Protein AF-A0A8B7DMG9-F1 (afdb_monomer_lite)

pLDDT: mean 78.57, std 18.55, range [24.98, 96.25]

Structure (mmCIF, N/CA/C/O backbone):
data_AF-A0A8B7DMG9-F1
#
_entry.id   AF-A0A8B7DMG9-F1
#
loop_
_atom_site.group_PDB
_atom_site.id
_atom_site.type_symbol
_atom_site.label_atom_id
_atom_site.label_alt_id
_atom_site.label_comp_id
_atom_site.label_asym_id
_atom_site.label_entity_id
_atom_site.label_seq_id
_atom_site.pdbx_PDB_ins_code
_atom_site.Cartn_x
_atom_site.Cartn_y
_atom_site.Cartn_z
_atom_site.occupancy
_atom_site.B_iso_or_equiv
_atom_site.auth_seq_id
_atom_site.auth_comp_id
_atom_site.auth_asym_id
_atom_site.auth_atom_id
_atom_site.pdbx_PDB_model_num
ATOM 1 N N . MET A 1 1 ? -37.631 -28.593 10.632 1.00 26.06 1 MET A N 1
ATOM 2 C CA . MET A 1 1 ? -37.224 -29.329 9.418 1.00 26.06 1 MET A CA 1
ATOM 3 C C . MET A 1 1 ? -36.879 -28.287 8.356 1.00 26.06 1 MET A C 1
ATOM 5 O O . MET A 1 1 ? -37.710 -27.411 8.173 1.00 26.06 1 MET A O 1
ATOM 9 N N . SER A 1 2 ? -35.666 -28.373 7.779 1.00 24.98 2 SER A N 1
ATOM 10 C CA . SER A 1 2 ? -35.135 -27.730 6.539 1.00 24.98 2 SER A CA 1
ATOM 11 C C . SER A 1 2 ? -35.321 -26.209 6.332 1.00 24.98 2 SER A C 1
ATOM 13 O O . SER A 1 2 ? -36.445 -25.746 6.216 1.00 24.98 2 SER A O 1
ATOM 15 N N . LEU A 1 3 ? -34.278 -25.363 6.395 1.00 25.20 3 LEU A N 1
ATOM 16 C CA . LEU A 1 3 ? -33.133 -25.137 5.469 1.00 25.20 3 LEU A CA 1
ATOM 17 C C . LEU A 1 3 ? -33.451 -24.237 4.246 1.00 25.20 3 LEU A C 1
ATOM 19 O O . LEU A 1 3 ? -34.201 -24.639 3.370 1.00 25.20 3 LEU A O 1
ATOM 23 N N . LEU A 1 4 ? -32.782 -23.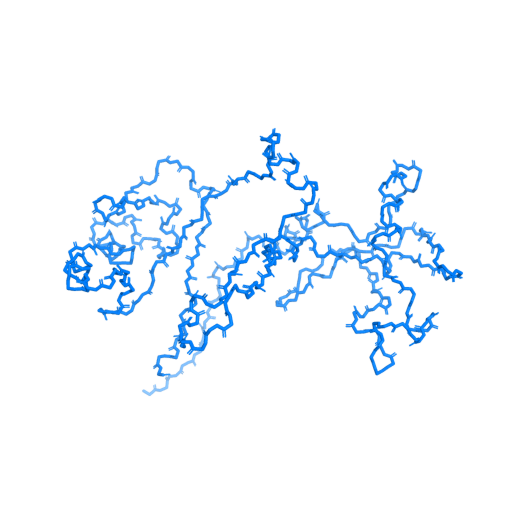067 4.244 1.00 28.67 4 LEU A N 1
ATOM 24 C CA . LEU A 1 4 ? -32.091 -22.325 3.162 1.00 28.67 4 LEU A CA 1
ATOM 25 C C . LEU A 1 4 ? -32.803 -22.041 1.822 1.00 28.67 4 LEU A C 1
ATOM 27 O O . LEU A 1 4 ? -33.105 -22.953 1.071 1.00 28.67 4 LEU A O 1
ATOM 31 N N . GLU A 1 5 ? -32.914 -20.758 1.451 1.00 27.34 5 GLU A N 1
ATOM 32 C CA . GLU A 1 5 ? -32.012 -20.040 0.519 1.00 27.34 5 GLU A CA 1
ATOM 33 C C . GLU A 1 5 ? -32.569 -18.629 0.226 1.00 27.34 5 GLU A C 1
ATOM 35 O O . GLU A 1 5 ? -33.768 -18.458 0.029 1.00 27.34 5 GLU A O 1
ATOM 40 N N . GLY A 1 6 ? -31.703 -17.605 0.201 1.00 25.19 6 GLY A N 1
ATOM 41 C CA . GLY A 1 6 ? -32.085 -16.249 -0.226 1.00 25.19 6 GLY A CA 1
ATOM 42 C C . GLY A 1 6 ? -31.420 -15.098 0.535 1.00 25.19 6 GLY A C 1
ATOM 43 O O . GLY A 1 6 ? -32.107 -14.214 1.034 1.00 25.19 6 GLY A O 1
ATOM 44 N N . GLY A 1 7 ? -30.088 -15.096 0.647 1.00 25.92 7 GLY A N 1
ATOM 45 C CA . GLY A 1 7 ? -29.338 -13.926 1.114 1.00 25.92 7 GLY A CA 1
ATOM 46 C C . GLY A 1 7 ? -29.285 -12.848 0.032 1.00 25.92 7 GLY A C 1
ATOM 47 O O . GLY A 1 7 ? -28.477 -12.940 -0.895 1.00 25.92 7 GLY A O 1
ATOM 48 N N . ASP A 1 8 ? -30.157 -11.844 0.148 1.00 28.66 8 ASP A N 1
ATOM 49 C CA . ASP A 1 8 ? -30.108 -10.625 -0.659 1.00 28.66 8 ASP A CA 1
ATOM 50 C C . ASP A 1 8 ? -28.950 -9.716 -0.221 1.00 28.66 8 ASP A C 1
ATOM 52 O O . ASP A 1 8 ? -28.572 -9.601 0.946 1.00 28.66 8 ASP A O 1
ATOM 56 N N . ARG A 1 9 ? -28.374 -9.104 -1.244 1.00 30.28 9 ARG A N 1
ATOM 57 C CA . ARG A 1 9 ? -27.168 -8.300 -1.294 1.00 30.28 9 ARG A CA 1
ATOM 58 C C . ARG A 1 9 ? -27.442 -6.873 -0.831 1.00 30.28 9 ARG A C 1
ATOM 60 O O . ARG A 1 9 ? -28.516 -6.327 -1.077 1.00 30.28 9 ARG A O 1
ATOM 67 N N . ARG A 1 10 ? -26.336 -6.241 -0.412 1.00 32.06 10 ARG A N 1
ATOM 68 C CA . ARG A 1 10 ? -26.017 -4.799 -0.260 1.00 32.06 10 ARG A CA 1
ATOM 69 C C . ARG A 1 10 ? -25.836 -4.448 1.223 1.00 32.06 10 ARG A C 1
ATOM 71 O O . ARG A 1 10 ? -26.714 -4.692 2.030 1.00 32.06 10 ARG A O 1
ATOM 78 N N . ARG A 1 11 ? -24.714 -3.852 1.650 1.00 29.81 11 ARG A N 1
ATO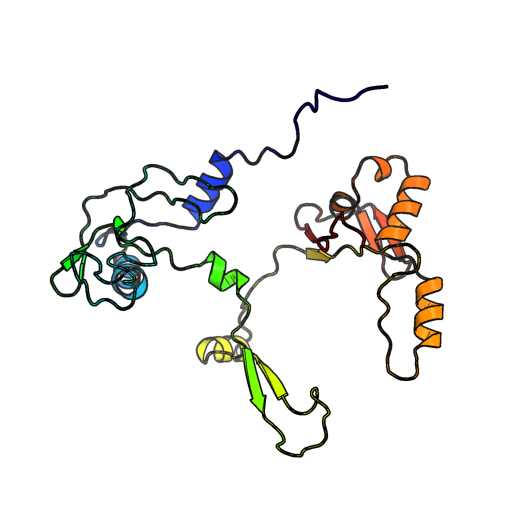M 79 C CA . ARG A 1 11 ? -24.161 -2.611 1.086 1.00 29.81 11 ARG A CA 1
ATOM 80 C C . ARG A 1 11 ? -22.716 -2.355 1.581 1.00 29.81 11 ARG A C 1
ATOM 82 O O . ARG A 1 11 ? -22.504 -1.551 2.476 1.00 29.81 11 ARG A O 1
ATOM 89 N N . TYR A 1 12 ? -21.729 -3.026 0.990 1.00 28.11 12 TYR A N 1
ATOM 90 C CA . TYR A 1 12 ? -20.356 -2.509 0.890 1.00 28.11 12 TYR A CA 1
ATOM 91 C C . TYR A 1 12 ? -20.066 -2.327 -0.596 1.00 28.11 12 TYR A C 1
ATOM 93 O O . TYR A 1 12 ? -19.472 -3.187 -1.226 1.00 28.11 12 TYR A O 1
ATOM 101 N N . ASP A 1 13 ? -20.585 -1.243 -1.153 1.00 35.22 13 ASP A N 1
ATOM 102 C CA . ASP A 1 13 ? -20.194 -0.698 -2.449 1.00 35.22 13 ASP A CA 1
ATOM 103 C C . ASP A 1 13 ? -20.423 0.813 -2.377 1.00 35.22 13 ASP A C 1
ATOM 105 O O . ASP A 1 13 ? -21.280 1.265 -1.610 1.00 35.22 13 ASP A O 1
ATOM 109 N N . LEU A 1 14 ? -19.692 1.545 -3.223 1.00 34.69 14 LEU A N 1
ATOM 110 C CA . LEU A 1 14 ? -19.622 3.006 -3.390 1.00 34.69 14 LEU A CA 1
ATOM 111 C C . LEU A 1 14 ? -18.412 3.686 -2.716 1.00 34.69 14 LEU A C 1
ATOM 113 O O . LEU A 1 14 ? -18.545 4.686 -2.021 1.00 34.69 14 LEU A O 1
ATOM 117 N N . LEU A 1 15 ? -17.206 3.187 -2.998 1.00 37.28 15 LEU A N 1
ATOM 118 C CA . LEU A 1 15 ? -16.477 3.848 -4.085 1.00 37.28 15 LEU A CA 1
ATOM 119 C C . LEU A 1 15 ? -16.678 2.954 -5.305 1.00 37.28 15 LEU A C 1
ATOM 121 O O . LEU A 1 15 ? -16.491 1.739 -5.209 1.00 37.28 15 LEU A O 1
ATOM 125 N N . SER A 1 16 ? -17.169 3.503 -6.407 1.00 46.03 16 SER A N 1
ATOM 126 C CA . SER A 1 16 ? -17.295 2.728 -7.643 1.00 46.03 16 SER A CA 1
ATOM 127 C C . SER A 1 16 ? -15.926 2.134 -8.015 1.00 46.03 16 SER A C 1
ATOM 129 O O . SER A 1 16 ? -14.883 2.715 -7.710 1.00 46.03 16 SER A O 1
ATOM 131 N N . HIS A 1 17 ? -15.897 0.967 -8.668 1.00 55.81 17 HIS A N 1
ATOM 132 C CA . HIS A 1 17 ? -14.633 0.403 -9.173 1.00 55.81 17 HIS A CA 1
ATOM 133 C C . HIS A 1 17 ? -13.880 1.416 -10.060 1.00 55.81 17 HIS A C 1
ATOM 135 O O . HIS A 1 17 ? -12.649 1.398 -10.108 1.00 55.81 17 HIS A O 1
ATOM 141 N N . ASP A 1 18 ? -14.626 2.327 -10.688 1.00 56.66 18 ASP A N 1
ATOM 142 C CA . ASP A 1 18 ? -14.121 3.430 -11.495 1.00 56.66 18 ASP A CA 1
ATOM 143 C C . ASP A 1 18 ? -13.481 4.546 -10.647 1.00 56.66 18 ASP A C 1
ATOM 145 O O . ASP A 1 18 ? -12.407 5.024 -11.001 1.00 56.66 18 ASP A O 1
ATOM 149 N N . GLU A 1 19 ? -14.051 4.916 -9.493 1.00 60.84 19 GLU A N 1
ATOM 150 C CA . GLU A 1 19 ? -13.440 5.885 -8.562 1.00 60.84 19 GLU A CA 1
ATOM 151 C C . GLU A 1 19 ? -12.100 5.377 -8.014 1.00 60.84 19 GLU A C 1
ATOM 153 O O . GLU A 1 19 ? -11.115 6.113 -8.004 1.00 60.84 19 GLU A O 1
ATOM 158 N N . VAL A 1 20 ? -12.015 4.092 -7.651 1.00 69.81 20 VAL A N 1
ATOM 159 C CA . VAL A 1 20 ? -10.754 3.485 -7.186 1.00 69.81 20 VAL A CA 1
ATOM 160 C C . VAL A 1 20 ? -9.700 3.468 -8.298 1.00 69.81 20 VAL A C 1
ATOM 162 O O . VAL A 1 20 ? -8.519 3.695 -8.036 1.00 69.81 20 VAL A O 1
ATOM 165 N N . ALA A 1 21 ? -10.101 3.203 -9.544 1.00 78.56 21 ALA A N 1
ATOM 166 C CA . ALA A 1 21 ? -9.193 3.229 -10.687 1.00 78.56 21 ALA A CA 1
ATOM 167 C C . ALA A 1 21 ? -8.657 4.642 -10.965 1.00 78.56 21 ALA A C 1
ATOM 169 O O . ALA A 1 21 ? -7.460 4.794 -11.208 1.00 78.56 21 ALA A O 1
ATOM 170 N N . VAL A 1 22 ? -9.512 5.664 -10.870 1.00 82.12 22 VAL A N 1
ATOM 171 C CA . VAL A 1 22 ? -9.125 7.074 -11.026 1.00 82.12 22 VAL A CA 1
ATOM 172 C C . VAL A 1 22 ? -8.157 7.508 -9.926 1.00 82.12 22 VAL A C 1
ATOM 174 O O . VAL A 1 22 ? -7.126 8.110 -10.225 1.00 82.12 22 VAL A O 1
ATOM 177 N N . ASP A 1 23 ? -8.426 7.154 -8.669 1.00 80.69 23 ASP A N 1
ATOM 178 C CA . ASP A 1 23 ? -7.525 7.462 -7.554 1.00 80.69 23 ASP A CA 1
ATOM 179 C C . ASP A 1 23 ? -6.152 6.799 -7.722 1.00 80.69 23 ASP A C 1
ATOM 181 O O . ASP A 1 23 ? -5.118 7.409 -7.440 1.00 80.69 23 ASP A O 1
ATOM 185 N N . ILE A 1 24 ? -6.121 5.563 -8.232 1.00 81.62 24 ILE A N 1
ATOM 186 C CA . ILE A 1 24 ? -4.869 4.880 -8.569 1.00 81.62 24 ILE A CA 1
ATOM 187 C C . ILE A 1 24 ? -4.145 5.614 -9.701 1.00 81.62 24 ILE A C 1
ATOM 189 O O . ILE A 1 24 ? -2.945 5.857 -9.577 1.00 81.62 24 ILE A O 1
ATOM 193 N N . ASP A 1 25 ? -4.844 5.984 -10.773 1.00 85.56 25 ASP A N 1
ATOM 194 C CA . ASP A 1 25 ? -4.256 6.662 -11.935 1.00 85.56 25 ASP A CA 1
ATOM 195 C C . ASP A 1 25 ? -3.713 8.062 -11.594 1.00 85.56 25 ASP A C 1
ATOM 197 O O . ASP A 1 25 ? -2.743 8.509 -12.208 1.00 85.56 25 ASP A O 1
ATOM 201 N N . ASN A 1 26 ? -4.282 8.734 -10.587 1.00 83.06 26 ASN A N 1
ATOM 202 C CA . ASN A 1 26 ? -3.786 10.016 -10.074 1.00 83.06 26 ASN A CA 1
ATOM 203 C C . ASN A 1 26 ? -2.453 9.886 -9.319 1.00 83.06 26 ASN A C 1
ATOM 205 O O . ASN A 1 26 ? -1.690 10.846 -9.230 1.00 83.06 26 ASN A O 1
ATOM 209 N N . LEU A 1 27 ? -2.174 8.710 -8.754 1.00 81.38 27 LEU A N 1
ATOM 210 C CA . LEU A 1 27 ? -0.994 8.457 -7.924 1.00 81.38 27 LEU A CA 1
ATOM 211 C C . LEU A 1 27 ? 0.080 7.640 -8.648 1.00 81.38 27 LEU A C 1
ATOM 213 O O . LEU A 1 27 ? 1.256 7.696 -8.284 1.00 81.38 27 LEU A O 1
ATOM 217 N N . ILE A 1 28 ? -0.317 6.830 -9.629 1.00 85.81 28 ILE A N 1
ATOM 218 C CA . ILE A 1 28 ? 0.529 5.829 -10.271 1.00 85.81 28 ILE A CA 1
ATOM 219 C C . ILE A 1 28 ? 0.381 5.922 -11.784 1.00 85.81 28 ILE A C 1
ATOM 221 O O . ILE A 1 28 ? -0.689 5.706 -12.342 1.00 85.81 28 ILE A O 1
ATOM 225 N N . CYS A 1 29 ? 1.514 6.105 -12.458 1.00 89.06 29 CYS A N 1
ATOM 226 C CA . CYS A 1 29 ? 1.619 5.988 -13.903 1.00 89.06 29 CYS A CA 1
ATOM 227 C C . CYS A 1 29 ? 2.531 4.809 -14.271 1.00 89.06 29 CYS A C 1
ATOM 229 O O . CYS A 1 29 ? 3.628 4.668 -13.728 1.00 89.06 29 CYS A O 1
ATOM 231 N N . ALA A 1 30 ? 2.076 3.952 -15.189 1.00 93.19 30 ALA A N 1
ATOM 232 C CA . ALA A 1 30 ? 2.865 2.850 -15.746 1.00 93.19 30 ALA A CA 1
ATOM 233 C C . ALA A 1 30 ? 3.318 3.126 -17.193 1.00 93.19 30 ALA A C 1
ATOM 235 O O . ALA A 1 30 ? 3.579 2.189 -17.949 1.00 93.19 30 ALA A O 1
ATOM 236 N N . GLU A 1 31 ? 3.386 4.400 -17.578 1.00 93.94 31 GLU A N 1
ATOM 237 C CA . GLU A 1 31 ? 3.738 4.872 -18.918 1.00 93.94 31 GLU A CA 1
ATOM 238 C C . GLU A 1 31 ? 5.054 5.661 -18.846 1.00 93.94 31 GLU A C 1
ATOM 240 O O . GLU A 1 31 ? 5.320 6.366 -17.871 1.00 93.94 31 GLU A O 1
ATOM 245 N N . ILE A 1 32 ? 5.902 5.509 -19.863 1.00 94.56 32 ILE A N 1
ATOM 246 C CA . ILE A 1 32 ? 7.132 6.283 -20.026 1.00 94.56 32 ILE A CA 1
ATOM 247 C C . ILE A 1 32 ? 6.715 7.741 -20.272 1.00 94.56 32 ILE A C 1
ATOM 249 O O . ILE A 1 32 ? 5.895 7.980 -21.165 1.00 94.56 32 ILE A O 1
ATOM 253 N N . PRO A 1 33 ? 7.228 8.707 -19.489 1.00 93.38 33 PRO A N 1
ATOM 254 C CA . PRO A 1 33 ? 6.916 10.119 -19.680 1.00 93.38 33 PRO A CA 1
ATOM 255 C C . PRO A 1 33 ? 7.552 10.641 -20.971 1.00 93.38 33 PRO A C 1
ATOM 257 O O . PRO A 1 33 ? 8.563 10.119 -21.439 1.00 93.38 33 PRO A O 1
ATOM 260 N N . ASP A 1 34 ? 6.970 11.695 -21.533 1.00 92.06 34 ASP A N 1
ATOM 261 C CA . ASP A 1 34 ? 7.526 12.351 -22.711 1.00 92.06 34 ASP A CA 1
ATOM 262 C C . ASP A 1 34 ? 8.895 12.987 -22.371 1.00 92.06 34 ASP A C 1
ATOM 264 O O . ASP A 1 34 ? 8.977 13.787 -21.431 1.00 92.06 34 ASP A O 1
ATOM 268 N N . PRO A 1 35 ? 9.974 12.642 -23.100 1.00 92.94 35 PRO A N 1
ATOM 269 C CA . PRO A 1 35 ? 11.325 13.108 -22.793 1.00 92.94 35 PRO A CA 1
ATOM 270 C C . PRO A 1 35 ? 11.545 14.597 -23.092 1.00 92.94 35 PRO A C 1
ATOM 272 O O . PRO A 1 35 ? 12.520 15.164 -22.609 1.00 92.94 35 PRO A O 1
ATOM 275 N N . ILE A 1 36 ? 10.677 15.229 -23.885 1.00 93.31 36 ILE A N 1
ATOM 276 C CA . ILE A 1 36 ? 10.725 16.661 -24.198 1.00 93.31 36 ILE A CA 1
ATOM 277 C C . ILE A 1 36 ? 9.976 17.441 -23.118 1.00 93.31 36 ILE A C 1
ATOM 279 O O . ILE A 1 36 ? 10.472 18.450 -22.626 1.00 93.31 36 ILE A O 1
ATOM 283 N N . VAL A 1 37 ? 8.787 16.968 -22.734 1.00 92.69 37 VAL A N 1
ATOM 284 C CA . VAL A 1 37 ? 7.937 17.659 -21.751 1.00 92.69 37 VAL A CA 1
ATOM 285 C C . VAL A 1 37 ? 8.466 17.488 -20.327 1.00 92.69 37 VAL A C 1
ATOM 287 O O . VAL A 1 37 ? 8.380 18.417 -19.527 1.00 92.69 37 VAL A O 1
ATOM 290 N N . ASN A 1 38 ? 8.983 16.305 -19.985 1.00 89.56 38 ASN A N 1
ATOM 291 C CA . ASN A 1 38 ? 9.401 15.982 -18.623 1.00 89.56 38 ASN A CA 1
ATOM 292 C C . ASN A 1 38 ? 10.686 15.136 -18.616 1.00 89.56 38 ASN A C 1
ATOM 294 O O . ASN A 1 38 ? 10.687 13.962 -18.238 1.00 89.56 38 ASN A O 1
ATOM 298 N N . CYS A 1 39 ? 11.785 15.746 -19.071 1.00 93.19 39 CYS A N 1
ATOM 299 C CA . CYS A 1 39 ? 13.088 15.096 -19.232 1.00 93.19 39 CYS A CA 1
ATOM 300 C C . CYS A 1 39 ? 13.652 14.523 -17.920 1.00 93.19 39 CYS A C 1
ATOM 302 O O . CYS A 1 39 ? 14.131 13.391 -17.905 1.00 93.19 39 CYS A O 1
ATOM 304 N N . GLU A 1 40 ? 13.529 15.246 -16.803 1.00 88.19 40 GLU A N 1
ATOM 305 C CA . GLU A 1 40 ? 14.013 14.779 -15.497 1.00 88.19 40 GLU A CA 1
ATOM 306 C C . GLU A 1 40 ? 13.274 13.515 -15.044 1.00 88.19 40 GLU A C 1
ATOM 308 O O . GLU A 1 40 ? 13.893 12.521 -14.653 1.00 88.19 40 GLU A O 1
ATOM 313 N N . LEU A 1 41 ? 11.938 13.515 -15.146 1.00 86.12 41 LEU A N 1
ATOM 314 C CA . LEU A 1 41 ? 11.142 12.336 -14.826 1.00 86.12 41 LEU A CA 1
ATOM 315 C C . LEU A 1 41 ? 11.466 11.184 -15.780 1.00 86.12 41 LEU A C 1
ATOM 317 O O . LEU A 1 41 ? 11.557 10.041 -15.337 1.00 86.12 41 LEU A O 1
ATOM 321 N N . TYR A 1 42 ? 11.672 11.462 -17.068 1.00 90.94 42 TYR A N 1
ATOM 322 C CA . TYR A 1 42 ? 12.088 10.456 -18.042 1.00 90.94 42 TYR A CA 1
ATOM 323 C C . TYR A 1 42 ? 13.401 9.777 -17.652 1.00 90.94 42 TYR A C 1
ATOM 325 O O . TYR A 1 42 ? 13.456 8.545 -17.625 1.00 90.94 42 TYR A O 1
ATOM 333 N N . ASP A 1 43 ? 14.424 10.539 -17.267 1.00 88.94 43 ASP A N 1
ATOM 334 C CA . ASP A 1 43 ? 15.718 9.987 -16.862 1.00 88.94 43 ASP A CA 1
ATOM 335 C C . ASP A 1 43 ? 15.622 9.157 -15.574 1.00 88.94 43 ASP A C 1
ATOM 337 O O . ASP A 1 43 ? 16.208 8.067 -15.479 1.00 88.94 43 ASP A O 1
ATOM 341 N N . ILE A 1 44 ? 14.814 9.608 -14.608 1.00 86.38 44 ILE A N 1
ATOM 342 C CA . ILE A 1 44 ? 14.511 8.846 -13.390 1.00 86.38 44 ILE A CA 1
ATOM 343 C C . ILE A 1 44 ? 13.807 7.534 -13.743 1.00 86.38 44 ILE A C 1
ATOM 345 O O . ILE A 1 44 ? 14.214 6.466 -13.275 1.00 86.38 44 ILE A O 1
ATOM 349 N N . ILE A 1 45 ? 12.760 7.581 -14.573 1.00 87.31 45 ILE A N 1
ATOM 350 C CA . ILE A 1 45 ? 11.992 6.391 -14.952 1.00 87.31 45 ILE A CA 1
ATOM 351 C C . ILE A 1 45 ? 12.882 5.404 -15.704 1.00 87.31 45 ILE A C 1
ATOM 353 O O . ILE A 1 45 ? 12.940 4.233 -15.324 1.00 87.31 45 ILE A O 1
ATOM 357 N N . LYS A 1 46 ? 13.633 5.877 -16.702 1.00 89.00 46 LYS A N 1
ATOM 358 C CA . LYS A 1 46 ? 14.580 5.089 -17.497 1.00 89.00 46 LYS A CA 1
ATOM 359 C C . LYS A 1 46 ? 15.596 4.347 -16.628 1.00 89.00 46 LYS A C 1
ATOM 361 O O . LYS A 1 46 ? 15.885 3.180 -16.891 1.00 89.00 46 LYS A O 1
ATOM 366 N N . THR A 1 47 ? 16.113 5.001 -15.590 1.00 85.44 47 THR A N 1
ATOM 367 C CA . THR A 1 47 ? 17.171 4.444 -14.734 1.00 85.44 47 THR A CA 1
ATOM 368 C C . THR A 1 47 ? 16.618 3.539 -13.634 1.00 85.44 47 THR A C 1
ATOM 370 O O . THR A 1 47 ? 17.181 2.484 -13.337 1.00 85.44 47 THR A O 1
ATOM 373 N N . CYS A 1 48 ? 15.501 3.929 -13.020 1.00 83.12 48 CYS A N 1
ATOM 374 C CA . CYS A 1 48 ? 15.044 3.339 -11.762 1.00 83.12 48 CYS A CA 1
ATOM 375 C C . CYS A 1 48 ? 13.772 2.500 -11.899 1.00 83.12 48 CYS A C 1
ATOM 377 O O . CYS A 1 48 ? 13.527 1.637 -11.049 1.00 83.12 48 CYS A O 1
ATOM 379 N N . MET A 1 49 ? 12.959 2.741 -12.927 1.00 89.44 49 MET A N 1
ATOM 380 C CA . MET A 1 49 ? 11.584 2.240 -13.030 1.00 89.44 49 MET A CA 1
ATOM 381 C C . MET A 1 49 ? 11.325 1.446 -14.310 1.00 89.44 49 MET A C 1
ATOM 383 O O . MET A 1 49 ? 10.176 1.127 -14.596 1.00 89.44 49 MET A O 1
ATOM 387 N N . ILE A 1 50 ? 12.364 1.046 -15.043 1.00 91.62 50 ILE A N 1
ATOM 388 C CA . ILE A 1 50 ? 12.243 0.051 -16.111 1.00 91.62 50 ILE A CA 1
ATOM 389 C C . ILE A 1 50 ? 12.715 -1.312 -15.607 1.00 91.62 50 ILE A C 1
ATOM 391 O O . ILE A 1 50 ? 13.783 -1.457 -15.009 1.00 91.62 50 ILE A O 1
ATOM 395 N N . HIS A 1 51 ? 11.896 -2.339 -15.823 1.00 92.25 51 HIS A N 1
ATOM 396 C CA . HIS A 1 51 ? 12.317 -3.715 -15.633 1.00 92.25 51 HIS A CA 1
ATOM 397 C C . HIS A 1 51 ? 13.400 -4.048 -16.659 1.00 92.25 51 HIS A C 1
ATOM 399 O O . HIS A 1 51 ? 13.217 -3.823 -17.852 1.00 92.25 51 HIS A O 1
ATOM 405 N N . GLY A 1 52 ? 14.527 -4.593 -16.201 1.00 91.31 52 GLY A N 1
ATOM 406 C CA . GLY A 1 52 ? 15.596 -4.994 -17.110 1.00 91.31 52 GLY A CA 1
ATOM 407 C C . GLY A 1 52 ? 15.107 -6.028 -18.138 1.00 91.31 52 GLY A C 1
ATOM 408 O O . GLY A 1 52 ? 14.241 -6.840 -17.792 1.00 91.31 52 GLY A O 1
ATOM 409 N N . PRO A 1 53 ? 15.666 -6.036 -19.365 1.00 92.25 53 PRO A N 1
ATOM 410 C CA . PRO A 1 53 ? 15.360 -7.041 -20.379 1.00 92.25 53 PRO A CA 1
ATOM 411 C C . PRO A 1 53 ? 15.400 -8.457 -19.793 1.00 92.25 53 PRO A C 1
ATOM 413 O O . PRO A 1 53 ? 16.319 -8.808 -19.051 1.00 92.25 53 PRO A O 1
ATOM 416 N N . CYS A 1 54 ? 14.378 -9.257 -20.078 1.00 94.94 54 CYS A N 1
ATOM 417 C CA . CYS A 1 54 ? 14.229 -10.636 -19.617 1.00 94.94 54 CYS A CA 1
ATOM 418 C C . CYS A 1 54 ? 13.396 -11.439 -20.626 1.00 94.94 54 CYS A C 1
ATOM 420 O O . CYS A 1 54 ? 12.986 -10.910 -21.661 1.00 94.94 54 CYS A O 1
ATOM 422 N N . GLY A 1 55 ? 13.143 -12.717 -20.352 1.00 91.88 55 GLY A N 1
ATOM 423 C CA . GLY A 1 55 ? 12.408 -13.572 -21.281 1.00 91.88 55 GLY A CA 1
ATOM 424 C C . GLY A 1 55 ? 13.213 -13.784 -22.554 1.00 91.88 55 GLY A C 1
ATOM 425 O O . GLY A 1 55 ? 14.411 -14.038 -22.491 1.00 91.88 55 GLY A O 1
ATOM 426 N N . ILE A 1 56 ? 12.566 -13.617 -23.705 1.00 90.25 56 ILE A N 1
ATOM 427 C CA . ILE A 1 56 ? 13.202 -13.785 -25.020 1.00 90.25 56 ILE A CA 1
ATOM 428 C C . ILE A 1 56 ? 14.361 -12.791 -25.215 1.00 90.25 56 ILE A C 1
ATOM 430 O O . ILE A 1 56 ? 15.360 -13.138 -25.833 1.00 90.25 56 ILE A O 1
ATOM 434 N N . LEU A 1 57 ? 14.262 -11.583 -24.642 1.00 90.81 57 LEU A N 1
ATOM 435 C CA . LEU A 1 57 ? 15.311 -10.561 -24.756 1.00 90.81 57 LEU A CA 1
ATOM 436 C C . LEU A 1 57 ? 16.546 -10.876 -23.900 1.00 90.81 57 LEU A C 1
ATOM 438 O O . LEU A 1 57 ? 17.646 -10.432 -24.214 1.00 90.81 57 LEU A O 1
ATOM 442 N N . ASN A 1 58 ? 16.369 -11.606 -22.794 1.00 92.88 58 ASN A N 1
ATOM 443 C CA . ASN A 1 58 ? 17.474 -12.075 -21.959 1.00 92.88 58 ASN A CA 1
ATOM 444 C C . ASN A 1 58 ? 17.033 -13.258 -21.070 1.00 92.88 58 ASN A C 1
ATOM 446 O O . ASN A 1 58 ? 16.534 -13.043 -19.955 1.00 92.88 58 ASN A O 1
ATOM 450 N N . PRO A 1 59 ? 17.241 -14.505 -21.523 1.00 93.44 59 PRO A N 1
ATOM 451 C CA . PRO A 1 59 ? 16.841 -15.698 -20.775 1.00 93.44 59 PRO A CA 1
ATOM 452 C C . PRO A 1 59 ? 17.596 -15.881 -19.451 1.00 93.44 59 PRO A C 1
ATOM 454 O O . PRO A 1 59 ? 17.085 -16.523 -18.539 1.00 93.44 59 PRO A O 1
ATOM 457 N N . ASN A 1 60 ? 18.781 -15.274 -19.320 1.00 93.81 60 ASN A N 1
ATOM 458 C CA . ASN A 1 60 ? 19.667 -15.420 -18.160 1.00 93.81 60 ASN A CA 1
ATOM 459 C C . ASN A 1 60 ? 19.411 -14.375 -17.060 1.00 93.81 60 ASN A C 1
ATOM 461 O O . ASN A 1 60 ? 20.160 -14.294 -16.086 1.00 93.81 60 ASN A O 1
ATOM 465 N N . SER A 1 61 ? 18.386 -13.530 -17.206 1.00 92.75 61 SER A N 1
ATOM 466 C CA . SER A 1 61 ? 18.071 -12.506 -16.208 1.00 92.75 61 SER A CA 1
ATOM 467 C C . SER A 1 61 ? 17.690 -13.122 -14.847 1.00 92.75 61 SER A C 1
ATOM 469 O O . SER A 1 61 ? 16.908 -14.069 -14.817 1.00 92.75 61 SER A O 1
ATOM 471 N N . PRO A 1 62 ? 18.111 -12.545 -13.698 1.00 94.12 62 PRO A N 1
ATOM 472 C CA . PRO A 1 62 ? 17.840 -13.107 -12.361 1.00 94.12 62 PRO A CA 1
ATOM 473 C C . PRO A 1 62 ? 16.356 -13.277 -12.005 1.00 94.12 62 PRO A C 1
ATOM 475 O O . PRO A 1 62 ? 16.002 -13.981 -11.062 1.00 94.12 62 PRO A O 1
ATOM 478 N N . CYS A 1 63 ? 15.467 -12.578 -12.713 1.00 93.62 63 CYS A N 1
ATOM 479 C CA . CYS A 1 63 ? 14.026 -12.687 -12.521 1.00 93.62 63 CYS A CA 1
ATOM 480 C C . CYS A 1 63 ? 13.413 -13.926 -13.191 1.00 93.62 63 CYS A C 1
ATOM 482 O O . CYS A 1 63 ? 12.253 -14.227 -12.894 1.00 93.62 63 CYS A O 1
ATOM 484 N N . MET A 1 64 ? 14.138 -14.610 -14.077 1.00 96.25 64 MET A N 1
ATOM 485 C CA . MET A 1 64 ? 13.664 -15.769 -14.829 1.00 96.25 64 MET A CA 1
ATOM 486 C C . MET A 1 64 ? 13.577 -17.004 -13.928 1.00 96.25 64 MET A C 1
ATOM 488 O O . MET A 1 64 ? 14.505 -17.306 -13.182 1.00 96.25 64 MET A O 1
ATOM 492 N N . LYS A 1 65 ? 12.440 -17.702 -13.978 1.00 93.94 65 LYS A N 1
ATOM 493 C CA . LYS A 1 65 ? 12.182 -18.984 -13.310 1.00 93.94 65 LYS A CA 1
ATOM 494 C C . LYS A 1 65 ? 11.387 -19.869 -14.262 1.00 93.94 65 LYS A C 1
ATOM 496 O O . LYS A 1 65 ? 10.390 -19.407 -14.809 1.00 93.94 65 LYS A O 1
ATOM 501 N N . ASP A 1 66 ? 11.847 -21.096 -14.490 1.00 92.69 66 ASP A N 1
ATOM 502 C CA . ASP A 1 66 ? 11.174 -22.075 -15.359 1.00 92.69 66 ASP A CA 1
ATOM 503 C C . ASP A 1 66 ? 10.842 -21.519 -16.761 1.00 92.69 66 ASP A C 1
ATOM 505 O O . ASP A 1 66 ? 9.753 -21.704 -17.294 1.00 92.69 66 ASP A O 1
ATOM 509 N N . GLY A 1 67 ? 11.773 -20.750 -17.342 1.00 89.75 67 GLY A N 1
ATOM 510 C CA . GLY A 1 67 ? 11.605 -20.125 -18.661 1.00 89.75 67 GLY A CA 1
ATOM 511 C C . GLY A 1 67 ? 10.687 -18.895 -18.697 1.00 89.75 67 GLY A C 1
ATOM 512 O O . GLY A 1 67 ? 10.557 -18.267 -19.745 1.00 89.75 67 GLY A O 1
ATOM 513 N N . VAL A 1 68 ? 10.098 -18.488 -17.568 1.00 93.56 68 VAL A N 1
ATOM 514 C CA . VAL A 1 68 ? 9.173 -17.348 -17.478 1.00 93.56 68 VAL A CA 1
ATOM 515 C C . VAL A 1 68 ? 9.693 -16.304 -16.490 1.00 93.56 68 VAL A C 1
ATOM 517 O O . VAL A 1 68 ? 10.282 -16.611 -15.455 1.00 93.56 68 VAL A O 1
ATOM 520 N N . CYS A 1 69 ? 9.469 -15.019 -16.768 1.00 94.25 69 CYS A N 1
ATOM 521 C CA . CYS A 1 69 ? 9.775 -13.979 -15.791 1.00 94.25 69 CYS A CA 1
ATOM 522 C C . CYS A 1 69 ? 8.875 -14.148 -14.556 1.00 94.25 69 CYS A C 1
ATOM 524 O O . CYS A 1 69 ? 7.654 -14.017 -14.640 1.00 94.25 69 CYS A O 1
ATOM 526 N N . SER A 1 70 ? 9.464 -14.337 -13.373 1.00 92.00 70 SER A N 1
ATOM 527 C CA . SER A 1 70 ? 8.734 -14.453 -12.096 1.00 92.00 70 SER A CA 1
ATOM 528 C C . SER A 1 70 ? 7.876 -13.227 -11.759 1.00 92.00 70 SER A C 1
ATOM 530 O O . SER A 1 70 ? 6.983 -13.288 -10.912 1.00 92.00 70 SER A O 1
ATOM 532 N N . LYS A 1 71 ? 8.146 -12.087 -12.405 1.00 89.00 71 LYS A N 1
ATOM 533 C CA . LYS A 1 71 ? 7.370 -10.847 -12.284 1.00 89.00 71 LYS A CA 1
ATOM 534 C C . LYS A 1 71 ? 6.402 -10.629 -13.446 1.00 89.00 71 LYS A C 1
ATOM 536 O O . LYS A 1 71 ? 5.688 -9.628 -13.425 1.00 89.00 71 LYS A O 1
ATOM 541 N N . LYS A 1 72 ? 6.320 -11.572 -14.390 1.00 91.75 72 LYS A N 1
ATOM 542 C CA . LYS A 1 72 ? 5.453 -11.564 -15.576 1.00 91.75 72 LYS A CA 1
ATOM 543 C C . LYS A 1 72 ? 5.681 -10.317 -16.440 1.00 91.75 72 LYS A C 1
ATOM 545 O O . LYS A 1 72 ? 4.752 -9.528 -16.602 1.00 91.75 72 LYS A O 1
ATOM 550 N N . TYR A 1 73 ? 6.931 -10.091 -16.850 1.00 93.44 73 TYR A N 1
ATOM 551 C CA . TYR A 1 73 ? 7.295 -9.095 -17.864 1.00 93.44 73 TYR A CA 1
ATOM 552 C C . TYR A 1 73 ? 7.578 -9.777 -19.212 1.00 93.44 73 TYR A C 1
ATOM 554 O O . TYR A 1 73 ? 8.080 -10.906 -19.194 1.00 93.44 73 TYR A O 1
ATOM 562 N N . PRO A 1 74 ? 7.313 -9.096 -20.344 1.00 94.94 74 PRO A N 1
ATOM 563 C CA . PRO A 1 74 ? 6.631 -7.795 -20.442 1.00 94.94 74 PRO A CA 1
ATOM 564 C C . PRO A 1 74 ? 5.172 -7.864 -19.957 1.00 94.94 74 PRO A C 1
ATOM 566 O O . PRO A 1 74 ? 4.562 -8.929 -19.956 1.00 94.94 74 PRO A O 1
ATOM 569 N N . LYS A 1 75 ? 4.638 -6.746 -19.458 1.00 93.88 75 LYS A N 1
ATOM 570 C CA . LYS A 1 75 ? 3.225 -6.632 -19.062 1.00 93.88 75 LYS A CA 1
ATOM 571 C C . LYS A 1 75 ? 2.336 -6.441 -20.284 1.00 93.88 75 LYS A C 1
ATOM 573 O O . LYS A 1 75 ? 2.793 -5.925 -21.295 1.00 93.88 75 LYS A O 1
ATOM 578 N N . ASP A 1 76 ? 1.058 -6.767 -20.161 1.00 93.31 76 ASP A N 1
ATOM 579 C CA . ASP A 1 76 ? 0.090 -6.420 -21.199 1.00 93.31 76 ASP A CA 1
ATOM 580 C C . ASP A 1 76 ? -0.204 -4.917 -21.182 1.00 93.31 76 ASP A C 1
ATOM 582 O O . ASP A 1 76 ? -0.179 -4.269 -20.124 1.00 93.31 76 ASP A O 1
ATOM 586 N N . PHE A 1 77 ? -0.493 -4.367 -22.359 1.00 96.12 77 PHE A N 1
ATOM 587 C CA . PHE A 1 77 ? -1.100 -3.048 -22.455 1.00 96.12 77 PHE A CA 1
ATOM 588 C C . PHE A 1 77 ? -2.520 -3.088 -21.892 1.00 96.12 77 PHE A C 1
ATOM 590 O O . PHE A 1 77 ? -3.228 -4.090 -21.995 1.00 96.12 77 PHE A O 1
ATOM 597 N N . ASN A 1 78 ? -2.934 -1.982 -21.288 1.00 93.31 78 ASN A N 1
ATOM 598 C CA . ASN A 1 78 ? -4.257 -1.844 -20.710 1.00 93.31 78 ASN A CA 1
ATOM 599 C C . ASN A 1 78 ? -4.737 -0.397 -20.836 1.00 93.31 78 ASN A C 1
ATOM 601 O O . ASN A 1 78 ? -4.043 0.526 -20.411 1.00 93.31 78 ASN A O 1
ATOM 605 N N . ALA A 1 79 ? -5.923 -0.192 -21.407 1.00 93.56 79 ALA A N 1
ATOM 606 C CA . ALA A 1 79 ? -6.457 1.149 -21.632 1.00 93.56 79 ALA A CA 1
ATOM 607 C C . ALA A 1 79 ? -6.832 1.865 -20.325 1.00 93.56 79 ALA A C 1
ATOM 609 O O . ALA A 1 79 ? -6.712 3.085 -20.261 1.00 93.56 79 ALA A O 1
ATOM 610 N N . ASN A 1 80 ? -7.229 1.111 -19.292 1.00 91.69 80 ASN A N 1
ATOM 611 C CA . ASN A 1 80 ? -7.713 1.636 -18.013 1.00 91.69 80 ASN A CA 1
ATOM 612 C C . ASN A 1 80 ? -7.184 0.807 -16.842 1.00 91.69 80 ASN A C 1
ATOM 614 O O . ASN A 1 80 ? -6.966 -0.397 -16.985 1.00 91.69 80 ASN A O 1
ATOM 618 N N . THR A 1 81 ? -7.019 1.416 -15.667 1.00 89.69 81 THR A N 1
ATOM 619 C CA . THR A 1 81 ? -6.701 0.652 -14.458 1.00 89.69 81 THR A CA 1
ATOM 620 C C . THR A 1 81 ? -7.877 -0.241 -14.075 1.00 89.69 81 THR A C 1
ATOM 622 O O . THR A 1 81 ? 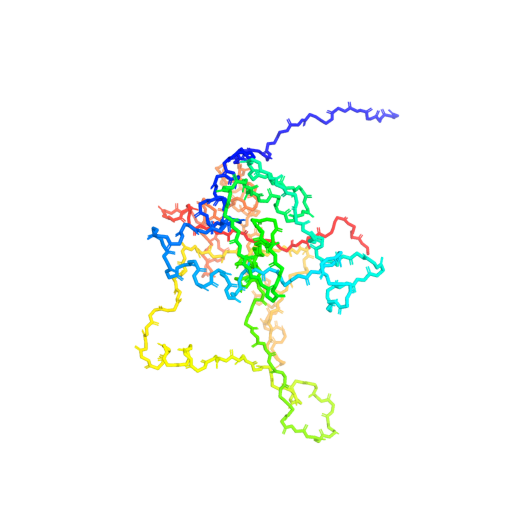-9.012 0.208 -13.984 1.00 89.69 81 THR A O 1
ATOM 625 N N . VAL A 1 82 ? -7.599 -1.523 -13.832 1.00 87.31 82 VAL A N 1
ATOM 626 C CA . VAL A 1 82 ? -8.593 -2.478 -13.333 1.00 87.31 82 VAL A CA 1
ATOM 627 C C . VAL A 1 82 ? -8.182 -2.931 -11.941 1.00 87.31 82 VAL A C 1
ATOM 629 O O . VAL A 1 82 ? -7.174 -3.631 -11.779 1.00 87.31 82 VAL A O 1
ATOM 632 N N . ALA A 1 83 ? -8.965 -2.541 -10.936 1.00 78.94 83 ALA A N 1
ATOM 633 C CA . ALA A 1 83 ? -8.845 -3.086 -9.591 1.00 78.94 83 ALA A CA 1
ATOM 634 C C . ALA A 1 83 ? -9.181 -4.586 -9.621 1.00 78.94 83 ALA A C 1
ATOM 636 O O . ALA A 1 83 ? -10.155 -5.009 -10.241 1.00 78.94 83 ALA A O 1
ATOM 637 N N . VAL A 1 84 ? -8.347 -5.407 -8.983 1.00 70.62 84 VAL A N 1
ATOM 638 C CA . VAL A 1 84 ? -8.537 -6.862 -8.921 1.00 70.62 84 VAL A CA 1
ATOM 639 C C . VAL A 1 84 ? -8.752 -7.255 -7.466 1.00 70.62 84 VAL A C 1
ATOM 641 O O . VAL A 1 84 ? -7.970 -6.864 -6.599 1.00 70.62 84 VAL A O 1
ATOM 644 N N . HIS A 1 85 ? -9.789 -8.047 -7.196 1.00 56.44 85 HIS A N 1
ATOM 645 C CA . HIS A 1 85 ? -10.033 -8.585 -5.861 1.00 56.44 85 HIS A CA 1
ATOM 646 C C . HIS A 1 85 ? -8.855 -9.477 -5.428 1.00 56.44 85 HIS A C 1
ATOM 648 O O . HIS A 1 85 ? -8.462 -10.387 -6.156 1.00 56.44 85 HIS A O 1
ATOM 654 N N . ASN A 1 86 ? -8.275 -9.202 -4.255 1.00 56.28 86 ASN A N 1
ATOM 655 C CA . ASN A 1 86 ? -7.115 -9.914 -3.697 1.00 56.28 86 ASN A CA 1
ATOM 656 C C . ASN A 1 86 ? -5.856 -9.941 -4.592 1.00 56.28 86 ASN A C 1
ATOM 658 O O . ASN A 1 86 ? -5.059 -10.878 -4.526 1.00 56.28 86 ASN A O 1
ATOM 662 N N . GLY A 1 87 ? -5.637 -8.902 -5.404 1.00 66.62 87 GLY A N 1
ATOM 663 C CA . GLY A 1 87 ? -4.458 -8.788 -6.262 1.00 66.62 87 GLY A CA 1
ATOM 664 C C . GLY A 1 87 ? -3.920 -7.364 -6.375 1.00 66.62 87 GLY A C 1
ATOM 665 O O . GLY A 1 87 ? -4.523 -6.403 -5.905 1.00 66.62 87 GLY A O 1
ATOM 666 N N . TYR A 1 88 ? -2.763 -7.222 -7.027 1.00 74.25 88 TYR A N 1
ATOM 667 C CA . TYR A 1 88 ? -2.307 -5.904 -7.468 1.00 74.25 88 TYR A CA 1
ATOM 668 C C . TYR A 1 88 ? -3.205 -5.412 -8.613 1.00 74.25 88 TYR A C 1
ATOM 670 O O . TYR A 1 88 ? -3.520 -6.218 -9.497 1.00 74.25 88 TYR A O 1
ATOM 678 N N . PRO A 1 89 ? -3.576 -4.118 -8.642 1.00 83.31 89 PRO A N 1
ATOM 679 C CA . PRO A 1 89 ? -4.303 -3.550 -9.767 1.00 83.31 89 PRO A CA 1
ATOM 680 C C . PRO A 1 89 ? -3.572 -3.804 -11.086 1.00 83.31 89 PRO A C 1
ATOM 682 O O . PRO A 1 89 ? -2.339 -3.739 -11.167 1.00 83.31 89 PRO A O 1
ATOM 685 N N . ARG A 1 90 ? -4.337 -4.074 -12.143 1.00 87.62 90 ARG A N 1
ATOM 686 C CA . ARG A 1 90 ? -3.810 -4.050 -13.507 1.00 87.62 90 ARG A CA 1
ATOM 687 C C . ARG A 1 90 ? -3.822 -2.606 -13.973 1.00 87.62 90 ARG A C 1
ATOM 689 O O . ARG A 1 90 ? -4.834 -2.139 -14.480 1.00 87.62 90 ARG A O 1
ATOM 696 N N . TYR A 1 91 ? -2.710 -1.917 -13.748 1.00 90.75 91 TYR A N 1
ATOM 697 C CA . TYR A 1 91 ? -2.571 -0.497 -14.060 1.00 90.75 91 TYR A CA 1
ATOM 698 C C . TYR A 1 91 ? -2.832 -0.189 -15.532 1.00 90.75 91 TYR A C 1
ATOM 700 O O . TYR A 1 91 ? -2.493 -0.994 -16.409 1.00 90.75 91 TYR A O 1
ATOM 708 N N . ARG A 1 92 ? -3.365 1.007 -15.781 1.00 92.94 92 ARG A N 1
ATOM 709 C CA . ARG A 1 92 ? -3.386 1.628 -17.097 1.00 92.94 92 ARG A CA 1
ATOM 710 C C . ARG A 1 92 ? -1.969 1.696 -17.652 1.00 92.94 92 ARG A C 1
ATOM 712 O O . ARG A 1 92 ? -1.041 2.165 -16.994 1.00 92.94 92 ARG A O 1
ATOM 719 N N . ARG A 1 93 ? -1.823 1.198 -18.870 1.00 95.31 93 ARG A N 1
ATOM 720 C CA . ARG A 1 93 ? -0.571 1.102 -19.604 1.00 95.31 93 ARG A CA 1
ATOM 721 C C . ARG A 1 93 ? -0.893 1.172 -21.087 1.00 95.31 93 ARG A C 1
ATOM 723 O O . ARG A 1 93 ? -1.094 0.137 -21.718 1.00 95.31 93 ARG A O 1
ATOM 730 N N . ARG A 1 94 ? -1.008 2.378 -21.630 1.00 96.12 94 ARG A N 1
ATOM 731 C CA . ARG A 1 94 ? -1.283 2.583 -23.055 1.00 96.12 94 ARG A CA 1
ATOM 732 C C . ARG A 1 94 ? 0.005 2.498 -23.858 1.00 96.12 94 ARG A C 1
ATOM 734 O O . ARG A 1 94 ? 1.094 2.682 -23.317 1.00 96.12 94 ARG A O 1
ATOM 741 N N . ASP A 1 95 ? -0.127 2.205 -25.140 1.00 95.81 95 ASP A N 1
ATOM 742 C CA . ASP A 1 95 ? 0.974 2.367 -26.077 1.00 95.81 95 ASP A CA 1
ATOM 743 C C . ASP A 1 95 ? 1.014 3.834 -26.523 1.00 95.81 95 ASP A C 1
ATOM 745 O O . ASP A 1 95 ? 0.060 4.329 -27.121 1.00 95.81 95 ASP A O 1
ATOM 749 N N . ASN A 1 96 ? 2.081 4.544 -26.157 1.00 92.75 96 ASN A N 1
ATOM 750 C CA . ASN A 1 96 ? 2.317 5.933 -26.554 1.00 92.75 96 ASN A CA 1
ATOM 751 C C . ASN A 1 96 ? 3.432 6.053 -27.607 1.00 92.75 96 ASN A C 1
ATOM 753 O O . ASN A 1 96 ? 3.882 7.160 -27.887 1.00 92.75 96 ASN A O 1
ATOM 757 N N . GLY A 1 97 ? 3.901 4.930 -28.166 1.00 94.19 97 GLY A N 1
ATOM 758 C CA . GLY A 1 97 ? 4.963 4.893 -29.171 1.00 94.19 97 GLY A CA 1
ATOM 759 C C . GLY A 1 97 ? 6.372 5.178 -28.641 1.00 94.19 97 GLY A C 1
ATOM 760 O O . GLY A 1 97 ? 7.324 5.151 -29.422 1.00 94.19 97 GLY A O 1
ATOM 761 N N . LEU A 1 98 ? 6.543 5.435 -27.339 1.00 94.25 98 LEU A N 1
ATOM 762 C CA . LEU A 1 98 ? 7.858 5.688 -26.754 1.00 94.25 98 LEU A CA 1
ATOM 763 C C . LEU A 1 98 ? 8.617 4.385 -26.505 1.00 94.25 98 LEU A C 1
ATOM 765 O O . LEU A 1 98 ? 8.089 3.411 -25.962 1.00 94.25 98 LEU A O 1
ATOM 769 N N . VAL A 1 99 ? 9.901 4.403 -26.861 1.00 94.50 99 VAL A N 1
ATOM 770 C CA . VAL A 1 99 ? 10.812 3.268 -26.724 1.00 94.50 99 VAL A CA 1
ATOM 771 C C . VAL A 1 99 ? 12.101 3.729 -26.057 1.00 94.50 99 VAL A C 1
ATOM 773 O O . VAL A 1 99 ? 12.719 4.711 -26.464 1.00 94.50 99 VAL A O 1
ATOM 776 N N . ILE A 1 100 ? 12.536 2.979 -25.051 1.00 93.69 100 ILE A N 1
ATOM 777 C CA . ILE A 1 100 ? 13.821 3.149 -24.380 1.00 93.69 100 ILE A CA 1
ATOM 778 C C . ILE A 1 100 ? 14.745 2.023 -24.836 1.00 93.69 100 ILE A C 1
ATOM 780 O O . ILE A 1 100 ? 14.369 0.853 -24.824 1.00 93.69 100 ILE A O 1
ATOM 784 N N . ASN A 1 101 ? 15.985 2.357 -25.191 1.00 93.44 101 ASN A N 1
ATOM 785 C CA . ASN A 1 101 ? 17.015 1.348 -25.409 1.00 93.44 101 ASN A CA 1
ATOM 786 C C . ASN A 1 101 ? 17.732 1.020 -24.089 1.00 93.44 101 ASN A C 1
ATOM 788 O O . ASN A 1 101 ? 18.333 1.897 -23.464 1.00 93.44 101 ASN A O 1
ATOM 792 N N . ILE A 1 102 ? 17.684 -0.246 -23.671 1.00 89.94 102 ILE A N 1
ATOM 793 C CA . ILE A 1 102 ? 18.412 -0.776 -22.516 1.00 89.94 102 ILE A CA 1
ATOM 794 C C . ILE A 1 102 ? 19.325 -1.901 -22.986 1.00 89.94 102 ILE A C 1
ATOM 796 O O . ILE A 1 102 ? 18.863 -2.985 -23.340 1.00 89.94 102 ILE A O 1
ATOM 800 N N . LYS A 1 103 ? 20.642 -1.668 -22.938 1.00 86.88 103 LYS A N 1
ATOM 801 C CA . LYS A 1 103 ? 21.665 -2.662 -23.312 1.00 86.88 103 LYS A CA 1
ATOM 802 C C . LYS A 1 103 ? 21.408 -3.270 -24.704 1.00 86.88 103 LYS A C 1
ATOM 804 O O . LYS A 1 103 ? 21.452 -4.487 -24.858 1.00 86.88 103 LYS A O 1
ATOM 809 N N . GLY A 1 104 ? 21.057 -2.438 -25.686 1.00 89.19 104 GLY A N 1
ATOM 810 C CA . GLY A 1 104 ? 20.752 -2.875 -27.052 1.00 89.19 104 GLY A CA 1
ATOM 811 C C . GLY A 1 104 ? 19.336 -3.422 -27.257 1.00 89.19 104 GLY A C 1
ATOM 812 O O . GLY A 1 104 ? 18.970 -3.717 -28.388 1.00 89.19 104 GLY A O 1
ATOM 813 N N . ASN A 1 105 ? 18.519 -3.516 -26.204 1.00 91.94 105 ASN A N 1
ATOM 814 C CA . ASN A 1 105 ? 17.140 -3.986 -26.287 1.00 91.94 105 ASN A CA 1
ATOM 815 C C . ASN A 1 105 ? 16.163 -2.815 -26.231 1.00 91.94 105 ASN A C 1
ATOM 817 O O . ASN A 1 105 ? 16.237 -1.983 -25.328 1.00 91.94 105 ASN A O 1
ATOM 821 N N . ASN A 1 106 ? 15.217 -2.791 -27.160 1.00 94.00 106 ASN A N 1
ATOM 822 C CA . ASN A 1 106 ? 14.158 -1.794 -27.192 1.00 94.00 106 ASN A CA 1
ATOM 823 C C . ASN A 1 106 ? 13.002 -2.232 -26.291 1.00 94.00 106 ASN A C 1
ATOM 825 O O . ASN A 1 106 ? 12.446 -3.318 -26.462 1.00 94.00 106 ASN A O 1
ATOM 829 N N . VAL A 1 107 ? 12.656 -1.385 -25.326 1.00 94.81 107 VAL A N 1
ATOM 830 C CA . VAL A 1 107 ? 11.586 -1.625 -24.360 1.00 94.81 107 VAL A CA 1
ATOM 831 C C . VAL A 1 107 ? 10.610 -0.455 -24.343 1.00 94.81 107 VAL A C 1
ATOM 833 O O . VAL A 1 107 ? 11.007 0.702 -24.426 1.00 94.81 107 VAL A O 1
ATOM 836 N N . ASP A 1 108 ? 9.326 -0.771 -24.241 1.00 95.81 108 ASP A N 1
ATOM 837 C CA . ASP A 1 108 ? 8.218 0.186 -24.232 1.00 95.81 108 ASP A CA 1
ATOM 838 C C . ASP A 1 108 ? 7.536 0.221 -22.852 1.00 95.81 108 ASP A C 1
ATOM 840 O O . ASP A 1 108 ? 8.039 -0.333 -21.862 1.00 95.81 108 ASP A O 1
ATOM 844 N N . ASN A 1 109 ? 6.348 0.828 -22.781 1.00 96.19 109 ASN A N 1
ATOM 845 C CA . ASN A 1 109 ? 5.584 0.923 -21.543 1.00 96.19 109 ASN A CA 1
ATOM 846 C C . ASN A 1 109 ? 5.359 -0.434 -20.870 1.00 96.19 109 ASN A C 1
ATOM 848 O O . ASN A 1 109 ? 5.268 -0.457 -19.652 1.00 96.19 109 ASN A O 1
ATOM 852 N N . ARG A 1 110 ? 5.350 -1.579 -21.570 1.00 94.94 110 ARG A N 1
ATOM 853 C CA . ARG A 1 110 ? 5.213 -2.938 -20.988 1.00 94.94 110 ARG A CA 1
ATOM 854 C C . ARG A 1 110 ? 6.324 -3.322 -20.024 1.00 94.94 110 ARG A C 1
ATOM 856 O O . ARG A 1 110 ? 6.150 -4.254 -19.235 1.00 94.94 110 ARG A O 1
ATOM 863 N N . TRP A 1 111 ? 7.431 -2.594 -20.052 1.00 94.62 111 TRP A N 1
ATOM 864 C CA . TRP A 1 111 ? 8.587 -2.798 -19.189 1.00 94.62 111 TRP A CA 1
ATOM 865 C C . TRP A 1 111 ? 8.643 -1.817 -18.023 1.00 94.62 111 TRP A C 1
ATOM 867 O O . TRP A 1 111 ? 9.452 -2.014 -17.119 1.00 94.62 111 TRP A O 1
ATOM 877 N N . VAL A 1 112 ? 7.762 -0.813 -17.977 1.00 93.12 112 VAL A N 1
ATOM 878 C CA . VAL A 1 112 ? 7.670 0.101 -16.834 1.00 93.12 112 VAL A CA 1
ATOM 879 C C . VAL A 1 112 ? 7.249 -0.681 -15.597 1.00 93.12 112 VAL A C 1
ATOM 881 O O . VAL A 1 112 ? 6.144 -1.234 -15.499 1.00 93.12 112 VAL A O 1
ATOM 884 N N . ALA A 1 113 ? 8.159 -0.719 -14.637 1.00 89.56 113 ALA A N 1
ATOM 885 C CA . ALA A 1 113 ? 7.960 -1.300 -13.339 1.00 89.56 113 ALA A CA 1
ATOM 886 C C . ALA A 1 113 ? 7.339 -0.271 -12.408 1.00 89.56 113 ALA A C 1
ATOM 888 O O . ALA A 1 113 ? 8.007 0.630 -11.912 1.00 89.56 113 ALA A O 1
ATOM 889 N N . VAL A 1 114 ? 6.067 -0.482 -12.079 1.00 82.81 114 VAL A N 1
ATOM 890 C CA . VAL A 1 114 ? 5.438 0.188 -10.943 1.00 82.81 114 VAL A CA 1
ATOM 891 C C . VAL A 1 114 ? 6.046 -0.407 -9.673 1.00 82.81 114 VAL A C 1
ATOM 893 O O . VAL A 1 114 ? 5.533 -1.367 -9.088 1.00 82.81 114 VAL A O 1
ATOM 896 N N . LYS A 1 115 ? 7.213 0.110 -9.274 1.00 63.72 115 LYS A N 1
ATOM 897 C CA . LYS A 1 115 ? 7.801 -0.194 -7.974 1.00 63.72 115 LYS A CA 1
ATOM 898 C C . LYS A 1 115 ? 6.904 0.442 -6.924 1.00 63.72 115 LYS A C 1
ATOM 900 O O . LYS A 1 115 ? 7.020 1.617 -6.633 1.00 63.72 115 LYS A O 1
ATOM 905 N N . TYR A 1 116 ? 6.015 -0.371 -6.366 1.00 55.81 116 TYR A N 1
ATOM 906 C CA . TYR A 1 116 ? 5.808 -0.470 -4.928 1.00 55.81 116 TYR A CA 1
ATOM 907 C C . TYR A 1 116 ? 5.717 0.836 -4.125 1.00 55.81 116 TYR A C 1
ATOM 909 O O . TYR A 1 116 ? 6.071 0.797 -2.956 1.00 55.81 116 TYR A O 1
ATOM 917 N N . LEU A 1 117 ? 5.185 1.945 -4.648 1.00 49.09 117 LEU A N 1
ATOM 918 C CA . LEU A 1 117 ? 4.916 3.113 -3.800 1.00 49.09 117 LEU A CA 1
ATOM 919 C C . LEU A 1 117 ? 4.054 2.678 -2.602 1.00 49.09 117 LEU A C 1
ATOM 921 O O . LEU A 1 117 ? 4.421 2.889 -1.451 1.00 49.09 117 LEU A O 1
ATOM 925 N N . TYR A 1 118 ? 3.024 1.868 -2.878 1.00 43.56 118 TYR A N 1
ATOM 926 C CA . TYR A 1 118 ? 2.239 1.166 -1.863 1.00 43.56 118 TYR A CA 1
ATOM 927 C C . TYR A 1 118 ? 3.102 0.318 -0.919 1.00 43.56 118 TYR A C 1
ATOM 929 O O . TYR A 1 118 ? 3.058 0.479 0.294 1.00 43.56 118 TYR A O 1
ATOM 937 N N . LYS A 1 119 ? 3.930 -0.592 -1.434 1.00 41.94 119 LYS A N 1
ATOM 938 C CA . LYS A 1 119 ? 4.688 -1.507 -0.568 1.00 41.94 119 LYS A CA 1
ATOM 939 C C . LYS A 1 119 ? 5.793 -0.793 0.226 1.00 41.94 119 LYS A C 1
ATOM 941 O O . LYS A 1 119 ? 6.059 -1.251 1.322 1.00 41.94 119 LYS A O 1
ATOM 946 N N . CYS A 1 120 ? 6.388 0.300 -0.253 1.00 40.56 120 CYS A N 1
ATOM 947 C CA . CYS A 1 120 ? 7.358 1.108 0.500 1.00 40.56 120 CYS A CA 1
ATOM 948 C C . CYS A 1 120 ? 6.690 1.912 1.625 1.00 40.56 120 CYS A C 1
ATOM 950 O O . CYS A 1 120 ? 7.269 2.035 2.696 1.00 40.56 120 CYS A O 1
ATOM 952 N N . ILE A 1 121 ? 5.453 2.381 1.426 1.00 44.06 121 ILE A N 1
ATOM 953 C CA . ILE A 1 121 ? 4.665 3.031 2.486 1.00 44.06 121 ILE A CA 1
ATOM 954 C C . ILE A 1 121 ? 4.238 2.010 3.560 1.00 44.06 121 ILE A C 1
ATOM 956 O O . ILE A 1 121 ? 4.250 2.319 4.749 1.00 44.06 121 ILE A O 1
ATOM 960 N N . TYR A 1 122 ? 3.885 0.778 3.165 1.00 39.16 122 TYR A N 1
ATOM 961 C CA . TYR A 1 122 ? 3.348 -0.236 4.087 1.00 39.16 122 TYR A CA 1
ATOM 962 C C . TYR A 1 122 ? 4.369 -1.229 4.657 1.00 39.16 122 TYR A C 1
ATOM 964 O O . TYR A 1 122 ? 4.038 -1.926 5.615 1.00 39.16 122 TYR A O 1
ATOM 972 N N . LYS A 1 123 ? 5.586 -1.337 4.106 1.00 44.62 123 LYS A N 1
ATOM 973 C CA . LYS A 1 123 ? 6.587 -2.314 4.576 1.00 44.62 123 LYS A CA 1
ATOM 974 C C . LYS A 1 123 ? 7.204 -1.994 5.936 1.00 44.62 123 LYS A C 1
ATOM 976 O O . LYS A 1 123 ? 7.894 -2.852 6.474 1.00 44.62 123 LYS A O 1
ATOM 981 N N . GLY A 1 124 ? 6.923 -0.821 6.499 1.00 46.91 124 GLY A N 1
ATOM 982 C CA . GLY A 1 124 ? 7.629 -0.350 7.683 1.00 46.91 124 GLY A CA 1
ATOM 983 C C . GLY A 1 124 ? 9.075 0.011 7.353 1.00 46.91 124 GLY A C 1
ATOM 984 O O . GLY A 1 124 ? 9.528 -0.126 6.217 1.00 46.91 124 GLY A O 1
ATOM 985 N N . HIS A 1 125 ? 9.779 0.534 8.347 1.00 53.44 125 HIS A N 1
ATOM 986 C CA . HIS A 1 125 ? 11.184 0.888 8.194 1.00 53.44 125 HIS A CA 1
ATOM 987 C C . HIS A 1 125 ? 12.048 -0.368 8.171 1.00 53.44 125 HIS A C 1
ATOM 989 O O . HIS A 1 125 ? 11.695 -1.364 8.799 1.00 53.44 125 HIS A O 1
ATOM 995 N N . ASP A 1 126 ? 13.172 -0.311 7.460 1.00 60.25 126 ASP A N 1
ATOM 996 C CA . ASP A 1 126 ? 14.160 -1.381 7.518 1.00 60.25 126 ASP A CA 1
ATOM 997 C C . ASP A 1 126 ? 14.666 -1.500 8.966 1.00 60.25 126 ASP A C 1
ATOM 999 O O . ASP A 1 126 ? 15.165 -0.529 9.545 1.00 60.25 126 ASP A O 1
ATOM 1003 N N . CYS A 1 127 ? 14.486 -2.677 9.564 1.00 60.03 127 CYS A N 1
ATOM 1004 C CA . CYS A 1 127 ? 14.970 -3.003 10.902 1.00 60.03 127 CYS A CA 1
ATOM 1005 C C . CYS A 1 127 ? 16.198 -3.914 10.806 1.00 60.03 127 CYS A C 1
ATOM 1007 O O . CYS A 1 127 ? 16.253 -4.813 9.963 1.00 60.03 127 CYS A O 1
ATOM 1009 N N . ALA A 1 128 ? 17.171 -3.691 11.681 1.00 61.56 128 ALA A N 1
ATOM 1010 C CA . ALA A 1 128 ? 18.353 -4.516 11.853 1.00 61.56 128 ALA A CA 1
ATOM 1011 C C . ALA A 1 128 ? 18.388 -5.042 13.291 1.00 61.56 128 ALA A C 1
ATOM 1013 O O . ALA A 1 128 ? 18.279 -4.266 14.235 1.00 61.56 128 ALA A O 1
ATOM 1014 N N . ASN A 1 129 ? 18.587 -6.350 13.451 1.00 56.50 129 ASN A N 1
ATOM 1015 C CA . ASN A 1 129 ? 18.848 -6.949 14.756 1.00 56.50 129 ASN A CA 1
ATOM 1016 C C . ASN A 1 129 ? 20.351 -6.898 15.029 1.00 56.50 129 ASN A C 1
ATOM 1018 O O . ASN A 1 129 ? 21.129 -7.494 14.282 1.00 56.50 129 ASN A O 1
ATOM 1022 N N . VAL A 1 130 ? 20.757 -6.198 16.086 1.00 68.62 130 VAL A N 1
ATOM 1023 C CA . VAL A 1 130 ? 22.160 -6.112 16.512 1.00 68.62 130 VAL A CA 1
ATOM 1024 C C . VAL A 1 130 ? 22.354 -6.969 17.760 1.00 68.62 130 VAL A C 1
ATOM 1026 O O . VAL A 1 130 ? 21.651 -6.782 18.751 1.00 68.62 130 VAL A O 1
ATOM 1029 N N . LEU A 1 131 ? 23.295 -7.914 17.711 1.00 68.88 131 LEU A N 1
ATOM 1030 C CA . LEU A 1 131 ? 23.708 -8.702 18.873 1.00 68.88 131 LEU A CA 1
ATOM 1031 C C . LEU A 1 131 ? 24.621 -7.840 19.754 1.00 68.88 131 LEU A C 1
ATOM 1033 O O . LEU A 1 131 ? 25.648 -7.367 19.271 1.00 68.88 131 LEU A O 1
ATOM 1037 N N . ILE A 1 132 ? 24.248 -7.624 21.017 1.00 67.31 132 ILE A N 1
ATOM 1038 C CA . ILE A 1 132 ? 25.023 -6.772 21.941 1.00 67.31 132 ILE A CA 1
ATOM 1039 C C . ILE A 1 132 ? 25.843 -7.603 22.936 1.00 67.31 132 ILE A C 1
ATOM 1041 O O . ILE A 1 132 ? 26.938 -7.188 23.297 1.00 67.31 132 ILE A O 1
ATOM 1045 N N . ASN A 1 133 ? 25.363 -8.787 23.336 1.00 62.09 133 ASN A N 1
ATOM 1046 C CA . ASN A 1 133 ? 26.036 -9.644 24.315 1.00 62.09 133 ASN A CA 1
ATOM 1047 C C . ASN A 1 133 ? 26.031 -11.118 23.881 1.00 62.09 133 ASN A C 1
ATOM 1049 O O . ASN A 1 133 ? 24.981 -11.676 23.574 1.00 62.09 133 ASN A O 1
ATOM 1053 N N . GLU A 1 134 ? 27.202 -11.762 23.925 1.00 58.16 134 GLU A N 1
ATOM 1054 C CA . GLU A 1 134 ? 27.383 -13.205 23.668 1.00 58.16 134 GLU A CA 1
ATOM 1055 C C . GLU A 1 134 ? 27.198 -14.076 24.925 1.00 58.16 134 GLU A C 1
ATOM 1057 O O . GLU A 1 134 ? 27.305 -15.301 24.859 1.00 58.16 134 GLU A O 1
ATOM 1062 N N . GLN A 1 135 ? 26.942 -13.477 26.094 1.00 56.75 135 GLN A N 1
ATOM 1063 C CA . GLN A 1 135 ? 26.825 -14.251 27.327 1.00 56.75 135 GLN A CA 1
ATOM 1064 C C . GLN A 1 135 ? 25.547 -15.097 27.344 1.00 56.75 135 GLN A C 1
ATOM 1066 O O . GLN A 1 135 ? 24.430 -14.592 27.245 1.00 56.75 135 GLN A O 1
ATOM 1071 N N . VAL A 1 136 ? 25.761 -16.407 27.505 1.00 51.66 136 VAL A N 1
ATOM 1072 C CA . VAL A 1 136 ? 24.775 -17.493 27.569 1.00 51.66 136 VAL A CA 1
ATOM 1073 C C . VAL A 1 136 ? 23.996 -17.421 28.884 1.00 51.66 136 VAL A C 1
ATOM 1075 O O . VAL A 1 136 ? 24.118 -18.275 29.755 1.00 51.66 136 VAL A O 1
ATOM 1078 N N . ASN A 1 137 ? 23.195 -16.377 29.054 1.00 53.16 137 ASN A N 1
ATOM 1079 C CA . ASN A 1 137 ? 22.075 -16.426 29.976 1.00 53.16 137 ASN A CA 1
ATOM 1080 C C . ASN A 1 137 ? 20.827 -16.141 29.146 1.00 53.16 137 ASN A C 1
ATOM 1082 O O . ASN A 1 137 ? 20.750 -15.119 28.472 1.00 53.16 137 ASN A O 1
ATOM 1086 N N . HIS A 1 138 ? 19.927 -17.120 29.095 1.00 53.66 138 HIS A N 1
ATOM 1087 C CA . HIS A 1 138 ? 18.853 -17.297 28.111 1.00 53.66 138 HIS A CA 1
ATOM 1088 C C . HIS A 1 138 ? 17.720 -16.250 28.189 1.00 53.66 138 HIS A C 1
ATOM 1090 O O . HIS A 1 138 ? 16.546 -16.591 28.072 1.00 53.66 138 HIS A O 1
ATOM 1096 N N . ASP A 1 139 ? 18.036 -14.970 28.340 1.00 55.56 139 ASP A N 1
ATOM 1097 C CA . ASP A 1 139 ? 17.061 -13.894 28.257 1.00 55.56 139 ASP A CA 1
ATOM 1098 C C . ASP A 1 139 ? 17.093 -13.257 26.861 1.00 55.56 139 ASP A C 1
ATOM 1100 O O . ASP A 1 139 ? 17.879 -12.353 26.571 1.00 55.56 139 ASP A O 1
ATOM 1104 N N . LYS A 1 140 ? 16.226 -13.765 25.971 1.00 49.22 140 LYS A N 1
ATOM 1105 C CA . LYS A 1 140 ? 16.126 -13.358 24.555 1.00 49.22 140 LYS A CA 1
ATOM 1106 C C . LYS A 1 140 ? 15.907 -11.851 24.364 1.00 49.22 140 LYS A C 1
ATOM 1108 O O . LYS A 1 140 ? 16.164 -11.356 23.268 1.00 49.22 140 LYS A O 1
ATOM 1113 N N . ILE A 1 141 ? 15.424 -11.142 25.389 1.00 56.19 141 ILE A N 1
ATOM 1114 C CA . ILE A 1 141 ? 15.140 -9.701 25.350 1.00 56.19 141 ILE A CA 1
ATOM 1115 C C . ILE A 1 141 ? 16.435 -8.879 25.451 1.00 56.19 141 ILE A C 1
ATOM 1117 O O . ILE A 1 141 ? 16.549 -7.839 24.811 1.00 56.19 141 ILE A O 1
ATOM 1121 N N . ASN A 1 142 ? 17.436 -9.365 26.188 1.00 51.44 142 ASN A N 1
ATOM 1122 C CA . ASN A 1 142 ? 18.711 -8.669 26.395 1.00 51.44 142 ASN A CA 1
ATOM 1123 C C . ASN A 1 142 ? 19.785 -9.021 25.351 1.00 51.44 142 ASN A C 1
ATOM 1125 O O . ASN A 1 142 ? 20.856 -8.415 25.324 1.00 51.44 142 ASN A O 1
ATOM 1129 N N . THR A 1 143 ? 19.522 -10.010 24.495 1.00 53.25 143 THR A N 1
ATOM 1130 C CA . THR A 1 143 ? 20.496 -10.508 23.513 1.00 53.25 143 THR A CA 1
ATOM 1131 C C . THR A 1 143 ? 20.513 -9.681 22.222 1.00 53.25 143 THR A C 1
ATOM 1133 O O . THR A 1 143 ? 21.576 -9.484 21.633 1.00 53.25 143 THR A O 1
ATOM 1136 N N . PHE A 1 144 ? 19.358 -9.166 21.789 1.00 55.56 144 PHE A N 1
ATOM 1137 C CA . PHE A 1 144 ? 19.201 -8.490 20.499 1.00 55.56 144 PHE A CA 1
ATOM 1138 C C . PHE A 1 144 ? 18.560 -7.114 20.661 1.00 55.56 144 PHE A C 1
ATOM 1140 O O . PHE A 1 144 ? 17.514 -6.982 21.292 1.00 55.56 144 PHE A O 1
ATOM 1147 N N . LEU A 1 145 ? 19.155 -6.101 20.035 1.00 58.09 145 LEU A N 1
ATOM 1148 C CA . LEU A 1 145 ? 18.549 -4.783 19.889 1.00 58.09 145 LEU A CA 1
ATOM 1149 C C . LEU A 1 145 ? 17.884 -4.686 18.514 1.00 58.09 145 LEU A C 1
ATOM 1151 O O . LEU A 1 145 ? 18.561 -4.805 17.490 1.00 58.09 145 LEU A O 1
ATOM 1155 N N . ASP A 1 146 ? 16.567 -4.474 18.501 1.00 58.38 146 ASP A N 1
ATOM 1156 C CA . ASP A 1 146 ? 15.818 -4.145 17.286 1.00 58.38 146 ASP A CA 1
ATOM 1157 C C . ASP A 1 146 ? 16.054 -2.665 16.952 1.00 58.38 146 ASP A C 1
ATOM 1159 O O . ASP A 1 146 ? 15.529 -1.756 17.602 1.00 58.38 146 ASP A O 1
ATOM 1163 N N . CYS A 1 147 ? 16.918 -2.416 15.972 1.00 62.16 147 CYS A N 1
ATOM 1164 C CA . CYS A 1 147 ? 17.310 -1.082 15.544 1.00 62.16 147 CYS A CA 1
ATOM 1165 C C . CYS A 1 147 ? 16.616 -0.714 14.239 1.00 62.16 147 CYS A C 1
ATOM 1167 O O . CYS A 1 147 ? 16.656 -1.457 13.262 1.00 62.16 147 CYS A O 1
ATOM 1169 N N . ARG A 1 148 ? 16.081 0.505 14.157 1.00 68.75 148 ARG A N 1
ATOM 1170 C CA . ARG A 1 148 ? 15.621 1.073 12.888 1.00 68.75 148 ARG A CA 1
ATOM 1171 C C . ARG A 1 148 ? 16.800 1.658 12.111 1.00 68.75 148 ARG A C 1
ATOM 1173 O O . ARG A 1 148 ? 17.482 2.551 12.611 1.00 68.75 148 ARG A O 1
ATOM 1180 N N . TYR A 1 149 ? 16.983 1.229 10.865 1.00 75.00 149 TYR A N 1
ATOM 1181 C CA . TYR A 1 149 ? 17.895 1.894 9.940 1.00 75.00 149 TYR A CA 1
ATOM 1182 C C . TYR A 1 149 ? 17.333 3.265 9.537 1.00 75.00 149 TYR A C 1
ATOM 1184 O O . TYR A 1 149 ? 16.167 3.399 9.158 1.00 75.00 149 TYR A O 1
ATOM 1192 N N . VAL A 1 150 ? 18.180 4.290 9.625 1.00 73.31 150 VAL A N 1
ATOM 1193 C CA . VAL A 1 150 ? 17.900 5.654 9.166 1.00 73.31 150 VAL A CA 1
ATOM 1194 C C . VAL A 1 150 ? 18.971 5.998 8.139 1.00 73.31 150 VAL A C 1
ATOM 1196 O O . VAL A 1 150 ? 20.159 6.010 8.456 1.00 73.31 150 VAL A O 1
ATOM 1199 N N . SER A 1 151 ? 18.562 6.241 6.894 1.00 77.06 151 SER A N 1
ATOM 1200 C CA . SER A 1 151 ? 19.503 6.603 5.827 1.00 77.06 151 SER A CA 1
ATOM 1201 C C . SER A 1 151 ? 20.167 7.960 6.103 1.00 77.06 151 SER A C 1
ATOM 1203 O O . SER A 1 151 ? 19.571 8.819 6.752 1.00 77.06 151 SER A O 1
ATOM 1205 N N . ALA A 1 152 ? 21.376 8.190 5.579 1.00 78.00 152 ALA A N 1
ATOM 1206 C CA . ALA A 1 152 ? 22.079 9.473 5.710 1.00 78.00 152 ALA A CA 1
ATOM 1207 C C . ALA A 1 152 ? 21.222 10.711 5.337 1.00 78.00 152 ALA A C 1
ATOM 1209 O O . ALA A 1 152 ? 21.205 11.663 6.121 1.00 78.00 152 ALA A O 1
ATOM 1210 N N . PRO A 1 153 ? 20.460 10.724 4.219 1.00 74.81 153 PRO A N 1
ATOM 1211 C CA . PRO A 1 153 ? 19.574 11.850 3.918 1.00 74.81 153 PRO A CA 1
ATOM 1212 C C . PRO A 1 153 ? 18.402 11.985 4.905 1.00 74.81 153 PRO A C 1
ATOM 1214 O O . PRO A 1 153 ? 18.081 13.108 5.284 1.00 74.81 153 PRO A O 1
ATOM 1217 N N . GLU A 1 154 ? 17.795 10.886 5.381 1.00 74.44 154 GLU A N 1
ATOM 1218 C CA . GLU A 1 154 ? 16.749 10.952 6.422 1.00 74.44 154 GLU A CA 1
ATOM 1219 C C . GLU A 1 154 ? 17.312 11.498 7.745 1.00 74.44 154 GLU A C 1
ATOM 1221 O O . GLU A 1 154 ? 16.653 12.293 8.415 1.00 74.44 154 GLU A O 1
ATOM 1226 N N . ALA A 1 155 ? 18.536 11.109 8.116 1.00 78.00 155 ALA A N 1
ATOM 1227 C CA . ALA A 1 155 ? 19.208 11.582 9.323 1.00 78.00 155 ALA A CA 1
ATOM 1228 C C . ALA A 1 155 ? 19.455 13.096 9.278 1.00 78.00 155 ALA A C 1
ATOM 1230 O O . ALA A 1 155 ? 19.122 13.788 10.236 1.00 78.00 155 ALA A O 1
ATOM 1231 N N . LEU A 1 156 ? 19.962 13.622 8.158 1.00 81.69 156 LEU A N 1
ATOM 1232 C CA . LEU A 1 156 ? 20.131 15.067 7.971 1.00 81.69 156 LEU A CA 1
ATOM 1233 C C . LEU A 1 156 ? 18.791 15.804 8.055 1.00 81.69 156 LEU A C 1
ATOM 1235 O O . LEU A 1 156 ? 18.695 16.814 8.743 1.00 81.69 156 LEU A O 1
ATOM 1239 N N . TRP A 1 157 ? 17.739 15.264 7.435 1.00 82.44 157 TRP A N 1
ATOM 1240 C CA . TRP A 1 157 ? 16.389 15.835 7.500 1.00 82.44 157 TRP A CA 1
ATOM 1241 C C . TRP A 1 157 ? 15.880 15.969 8.941 1.00 82.44 157 TRP A C 1
ATOM 1243 O O . TRP A 1 157 ? 15.267 16.972 9.294 1.00 82.44 157 TRP A O 1
ATOM 1253 N N . ARG A 1 158 ? 16.168 14.965 9.781 1.00 82.06 158 ARG A N 1
ATOM 1254 C CA . ARG A 1 158 ? 15.844 14.977 11.215 1.00 82.06 158 ARG A CA 1
ATOM 1255 C C . ARG A 1 158 ? 16.696 15.972 11.995 1.00 82.06 158 ARG A C 1
ATOM 1257 O O . ARG A 1 158 ? 16.147 16.675 12.831 1.00 82.06 158 ARG A O 1
ATOM 1264 N N . ILE A 1 159 ? 18.004 16.028 11.730 1.00 88.50 159 ILE A N 1
ATOM 1265 C CA . ILE A 1 159 ? 18.934 16.970 12.379 1.00 88.50 159 ILE A CA 1
ATOM 1266 C C . ILE A 1 159 ? 18.516 18.418 12.105 1.00 88.50 159 ILE A C 1
ATOM 1268 O O . ILE A 1 159 ? 18.606 19.257 12.993 1.00 88.50 159 ILE A O 1
ATOM 1272 N N . PHE A 1 160 ? 18.024 18.699 10.899 1.00 89.69 160 PHE A N 1
ATOM 127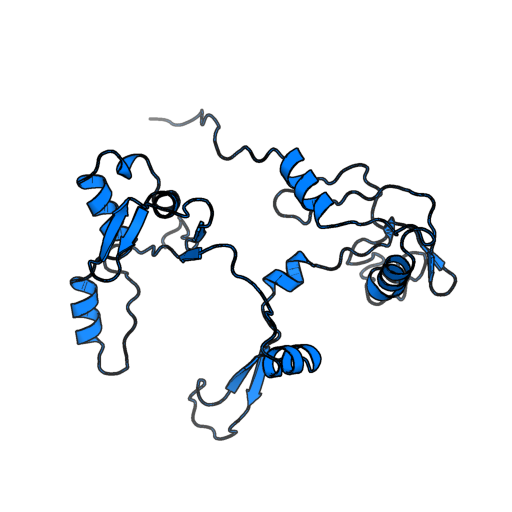3 C CA . PHE A 1 160 ? 17.518 20.017 10.514 1.00 89.69 160 PHE A CA 1
ATOM 1274 C C . PHE A 1 160 ? 16.034 20.245 10.848 1.00 89.69 160 PHE A C 1
ATOM 1276 O O . PHE A 1 160 ? 15.473 21.253 10.429 1.00 89.69 160 PHE A O 1
ATOM 1283 N N . GLU A 1 161 ? 15.393 19.327 11.582 1.00 85.69 161 GLU A N 1
ATOM 1284 C CA . GLU A 1 161 ? 13.985 19.406 12.005 1.00 85.69 161 GLU A CA 1
ATOM 1285 C C . GLU A 1 161 ? 12.976 19.627 10.864 1.00 85.69 161 GLU A C 1
ATOM 1287 O O . GLU A 1 161 ? 11.878 20.156 11.056 1.00 85.69 161 GLU A O 1
ATOM 1292 N N . TYR A 1 162 ? 13.306 19.187 9.651 1.00 82.25 162 TYR A N 1
ATOM 1293 C CA . TYR A 1 162 ? 12.387 19.314 8.534 1.00 82.25 162 TYR A CA 1
ATOM 1294 C C . TYR A 1 162 ? 11.206 18.338 8.678 1.00 82.25 162 TYR A C 1
ATOM 1296 O O . TYR A 1 162 ? 11.389 17.174 9.058 1.00 82.25 162 TYR A O 1
ATOM 1304 N N . PRO A 1 163 ? 9.977 18.762 8.330 1.00 79.94 163 PRO A N 1
ATOM 1305 C CA . PRO A 1 163 ? 8.808 17.898 8.405 1.00 79.94 163 PRO A CA 1
ATOM 1306 C C . PRO A 1 163 ? 8.955 16.707 7.446 1.00 79.94 163 PRO A C 1
ATOM 1308 O O . PRO A 1 163 ? 9.024 16.865 6.229 1.00 79.94 163 PRO A O 1
ATOM 1311 N N . LEU A 1 164 ? 9.012 15.499 8.013 1.00 70.81 164 LEU A N 1
ATOM 1312 C CA . LEU A 1 164 ? 9.168 14.237 7.274 1.00 70.81 164 LEU A CA 1
ATOM 1313 C C . LEU A 1 164 ? 7.837 13.658 6.794 1.00 70.81 164 LEU A C 1
ATOM 1315 O O . LEU A 1 164 ? 7.752 13.031 5.743 1.00 70.81 164 LEU A O 1
ATOM 1319 N N . SER A 1 165 ? 6.796 13.806 7.606 1.00 71.25 165 SER A N 1
ATOM 1320 C CA . SER A 1 165 ? 5.461 13.312 7.295 1.00 71.25 165 SER A CA 1
ATOM 1321 C C . SER A 1 165 ? 4.436 14.042 8.145 1.00 71.25 165 SER A C 1
ATOM 1323 O O . SER A 1 165 ? 4.710 14.395 9.293 1.00 71.25 165 SER A O 1
ATOM 1325 N N . HIS A 1 166 ? 3.241 14.224 7.595 1.00 64.44 166 HIS A N 1
ATOM 1326 C CA . HIS A 1 166 ? 2.090 14.691 8.349 1.00 64.44 166 HIS A CA 1
ATOM 1327 C C . HIS A 1 166 ? 1.083 13.556 8.496 1.00 64.44 166 HIS A C 1
ATOM 1329 O O . HIS A 1 166 ? 0.705 12.902 7.523 1.00 64.44 166 HIS A O 1
ATOM 1335 N N . MET A 1 167 ? 0.619 13.333 9.725 1.00 66.50 167 MET A N 1
ATOM 1336 C CA . MET A 1 167 ? -0.499 12.433 9.976 1.00 66.50 167 MET A CA 1
ATOM 1337 C C . MET A 1 167 ? -1.791 13.126 9.552 1.00 66.50 167 MET A C 1
ATOM 1339 O O . MET A 1 167 ? -2.261 14.049 10.211 1.00 66.50 167 MET A O 1
ATOM 1343 N N . SER A 1 168 ? -2.368 12.686 8.438 1.00 77.06 168 SER A N 1
ATOM 1344 C CA . SER A 1 168 ? -3.629 13.236 7.933 1.00 77.06 168 SER A CA 1
ATOM 1345 C C . SER A 1 168 ? -4.857 12.724 8.696 1.00 77.06 168 SER A C 1
ATOM 1347 O O . SER A 1 168 ? -5.876 13.413 8.727 1.00 77.06 168 SER A O 1
ATOM 1349 N N . HIS A 1 169 ? -4.756 11.545 9.323 1.00 83.12 169 HIS A N 1
ATOM 1350 C CA . HIS A 1 169 ? -5.861 10.855 9.993 1.00 83.12 169 HIS A CA 1
ATOM 1351 C C . HIS A 1 169 ? -5.458 10.331 11.376 1.00 83.12 169 HIS A C 1
ATOM 1353 O O . HIS A 1 169 ? -4.335 9.865 11.580 1.00 83.12 169 HIS A O 1
ATOM 1359 N N . SER A 1 170 ? -6.407 10.331 12.311 1.00 82.94 170 SER A N 1
ATOM 1360 C CA . SER A 1 170 ? -6.273 9.645 13.596 1.00 82.94 170 SER A CA 1
ATOM 1361 C C . SER A 1 170 ? -6.603 8.163 13.432 1.00 82.94 170 SER A C 1
ATOM 1363 O O . SER A 1 170 ? -7.694 7.809 12.982 1.00 82.94 170 SER A O 1
ATOM 1365 N N . ILE A 1 171 ? -5.671 7.286 13.808 1.00 84.69 171 ILE A N 1
ATOM 1366 C CA . ILE A 1 171 ? -5.885 5.836 13.769 1.00 84.69 171 ILE A CA 1
ATOM 1367 C C . ILE A 1 171 ? -6.441 5.382 15.119 1.00 84.69 171 ILE A C 1
ATOM 1369 O O . ILE A 1 171 ? -5.770 5.530 16.137 1.00 84.69 171 ILE A O 1
ATOM 1373 N N . ILE A 1 172 ? -7.634 4.788 15.123 1.00 88.38 172 ILE A N 1
ATOM 1374 C CA . ILE A 1 172 ? -8.274 4.244 16.328 1.00 88.38 172 ILE A CA 1
ATOM 1375 C C . ILE A 1 172 ? -8.287 2.724 16.224 1.00 88.38 172 ILE A C 1
ATOM 1377 O O . ILE A 1 172 ? -8.872 2.163 15.300 1.00 88.38 172 ILE A O 1
ATOM 1381 N N . ARG A 1 173 ? -7.634 2.047 17.173 1.00 89.06 173 ARG A N 1
ATOM 1382 C CA . ARG A 1 173 ? -7.654 0.583 17.274 1.00 89.06 173 ARG A CA 1
ATOM 1383 C C . ARG A 1 173 ? -8.716 0.159 18.282 1.00 89.06 173 ARG A C 1
ATOM 1385 O O . ARG A 1 173 ? -8.583 0.423 19.476 1.00 89.06 173 ARG A O 1
ATOM 1392 N N . LEU A 1 174 ? -9.779 -0.473 17.801 1.00 90.56 174 LEU A N 1
ATOM 1393 C CA . LEU A 1 174 ? -10.853 -0.986 18.642 1.00 90.56 174 LEU A CA 1
ATOM 1394 C C . LEU A 1 174 ? -10.436 -2.301 19.300 1.00 90.56 174 LEU A C 1
ATOM 1396 O O . LEU A 1 174 ? -9.909 -3.203 18.645 1.00 90.56 174 LEU A O 1
ATOM 1400 N N . LYS A 1 175 ? -10.679 -2.396 20.610 1.00 88.69 175 LYS A N 1
ATOM 1401 C CA . LYS A 1 175 ? -10.446 -3.620 21.379 1.00 88.69 175 LYS A CA 1
ATOM 1402 C C . LYS A 1 175 ? -11.576 -4.604 21.092 1.00 88.69 175 LYS A C 1
ATOM 1404 O O . LYS A 1 175 ? -12.734 -4.197 21.088 1.00 88.69 175 LYS A O 1
ATOM 1409 N N . VAL A 1 176 ? -11.240 -5.871 20.882 1.00 87.94 176 VAL A N 1
ATOM 1410 C CA . VAL A 1 176 ? -12.203 -6.973 20.781 1.00 87.94 176 VAL A CA 1
ATOM 1411 C C . VAL A 1 176 ? -11.679 -8.116 21.628 1.00 87.94 176 VAL A C 1
ATOM 1413 O O . VAL A 1 176 ? -10.496 -8.437 21.551 1.00 87.94 176 VAL A O 1
ATOM 1416 N N . HIS A 1 177 ? -12.545 -8.676 22.461 1.00 88.44 177 HIS A N 1
ATOM 1417 C CA . HIS A 1 177 ? -12.231 -9.776 23.358 1.00 88.44 177 HIS A CA 1
ATOM 1418 C C . HIS A 1 177 ? -13.521 -10.509 23.737 1.00 88.44 177 HIS A C 1
ATOM 1420 O O . HIS A 1 177 ? -14.616 -9.960 23.600 1.00 88.44 177 HIS A O 1
ATOM 1426 N N . LEU A 1 178 ? -13.379 -11.743 24.216 1.00 86.38 178 LEU A N 1
ATOM 1427 C CA . LEU A 1 178 ? -14.462 -12.475 24.871 1.00 86.38 178 LEU A CA 1
ATOM 1428 C C . LEU A 1 178 ? -14.679 -11.937 26.302 1.00 86.38 178 LEU A C 1
ATOM 1430 O O . LEU A 1 178 ? -13.821 -11.198 26.807 1.00 86.38 178 LEU A O 1
ATOM 1434 N N . PRO A 1 179 ? -15.798 -12.289 26.966 1.00 84.00 179 PRO A N 1
ATOM 1435 C CA . PRO A 1 179 ? -15.978 -12.012 28.390 1.00 84.00 179 PRO A CA 1
ATOM 1436 C C . PRO A 1 179 ? -14.771 -12.511 29.196 1.00 84.00 179 PRO A C 1
ATOM 1438 O O . PRO A 1 179 ? -14.278 -13.608 28.933 1.00 84.00 179 PRO A O 1
ATOM 1441 N N . GLU A 1 180 ? -14.264 -11.677 30.106 1.00 83.38 180 GLU A N 1
ATOM 1442 C CA . GLU A 1 180 ? -13.083 -11.921 30.959 1.00 83.38 180 GLU A CA 1
ATOM 1443 C C . GLU A 1 180 ? -11.746 -12.208 30.245 1.00 83.38 180 GLU A C 1
ATOM 1445 O O . GLU A 1 180 ? -10.732 -12.451 30.892 1.00 83.38 180 GLU A O 1
ATOM 1450 N N . ASN A 1 181 ? -11.698 -12.119 28.913 1.00 85.94 181 ASN A N 1
ATOM 1451 C CA . ASN A 1 181 ? -10.483 -12.321 28.115 1.00 85.94 181 ASN A CA 1
ATOM 1452 C C . ASN A 1 181 ? -9.899 -10.999 27.588 1.00 85.94 181 ASN A C 1
ATOM 1454 O O . ASN A 1 181 ? -9.345 -10.929 26.487 1.00 85.94 181 ASN A O 1
ATOM 1458 N N . GLN A 1 182 ? -10.055 -9.9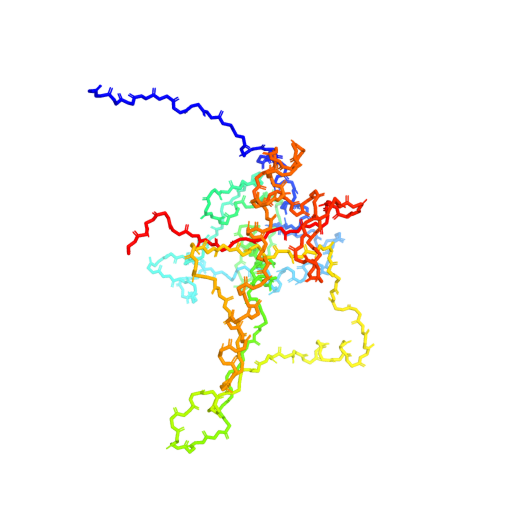14 28.348 1.00 87.75 182 GLN A N 1
ATOM 1459 C CA . GLN A 1 182 ? -9.434 -8.632 28.034 1.00 87.75 182 GLN A CA 1
ATOM 1460 C C . GLN A 1 182 ? -7.909 -8.704 28.163 1.00 87.75 182 GLN A C 1
ATOM 1462 O O . GLN A 1 182 ? -7.359 -9.221 29.130 1.00 87.75 182 GLN A O 1
ATOM 1467 N N . ILE A 1 183 ? -7.210 -8.100 27.205 1.00 83.94 183 ILE A N 1
ATOM 1468 C CA . ILE A 1 183 ? -5.760 -7.921 27.299 1.00 83.94 183 ILE A CA 1
ATOM 1469 C C . ILE A 1 183 ? -5.468 -6.828 28.333 1.00 83.94 183 ILE A C 1
ATOM 1471 O O . ILE A 1 183 ? -5.878 -5.673 28.158 1.00 83.94 183 ILE A O 1
ATOM 1475 N N . VAL A 1 184 ? -4.722 -7.193 29.376 1.00 86.75 184 VAL A N 1
ATOM 1476 C CA . VAL A 1 184 ? -4.251 -6.301 30.441 1.00 86.75 184 VAL A CA 1
ATOM 1477 C C . VAL A 1 184 ? -2.729 -6.261 30.408 1.00 86.75 184 VAL A C 1
ATOM 1479 O O . VAL A 1 184 ? -2.073 -7.296 30.368 1.00 86.75 184 VAL A O 1
ATOM 1482 N N . TYR A 1 185 ? -2.169 -5.055 30.415 1.00 85.88 185 TYR A N 1
ATOM 1483 C CA . TYR A 1 185 ? -0.727 -4.846 30.501 1.00 85.88 185 TYR A CA 1
ATOM 1484 C C . TYR A 1 185 ? -0.358 -4.517 31.945 1.00 85.88 185 TYR A C 1
ATOM 1486 O O . TYR A 1 185 ? -0.969 -3.633 32.547 1.00 85.88 185 TYR A O 1
ATOM 1494 N N . PHE A 1 186 ? 0.648 -5.203 32.477 1.00 89.44 186 PHE A N 1
ATOM 1495 C CA . PHE A 1 186 ? 1.154 -5.018 33.833 1.00 89.44 186 PHE A CA 1
ATOM 1496 C C . PHE A 1 186 ? 2.684 -4.982 33.827 1.00 89.44 186 PHE A C 1
ATOM 1498 O O . PHE A 1 186 ? 3.324 -5.401 32.860 1.00 89.44 186 PHE A O 1
ATOM 1505 N N . ARG A 1 187 ? 3.264 -4.435 34.895 1.00 87.38 187 ARG A N 1
ATOM 1506 C CA . ARG A 1 187 ? 4.688 -4.597 35.202 1.00 87.38 187 ARG A CA 1
ATOM 1507 C C . ARG A 1 187 ? 4.838 -5.820 36.093 1.00 87.38 187 ARG A C 1
ATOM 1509 O O . ARG A 1 187 ? 3.952 -6.070 36.904 1.00 87.38 187 ARG A O 1
ATOM 1516 N N . GLU A 1 188 ? 5.927 -6.557 35.930 1.00 88.38 188 GLU A N 1
ATOM 1517 C CA . GLU A 1 188 ? 6.228 -7.734 36.750 1.00 88.38 188 GLU A CA 1
ATOM 1518 C C . GLU A 1 188 ? 6.106 -7.398 38.247 1.00 88.38 188 GLU A C 1
ATOM 1520 O O . GLU A 1 188 ? 6.679 -6.408 38.708 1.00 88.38 188 GLU A O 1
ATOM 1525 N N . GLY A 1 189 ? 5.290 -8.168 38.977 1.00 89.75 189 GLY A N 1
ATOM 1526 C CA . GLY A 1 189 ? 4.975 -7.932 40.392 1.00 89.75 189 GLY A CA 1
ATOM 1527 C C . GLY A 1 189 ? 3.795 -6.987 40.673 1.00 89.75 189 GLY A C 1
ATOM 1528 O O . GLY A 1 189 ? 3.418 -6.813 41.831 1.00 89.75 189 GLY A O 1
ATOM 1529 N N . GLU A 1 190 ? 3.176 -6.387 39.649 1.00 91.75 190 GLU A N 1
ATOM 1530 C CA . GLU A 1 190 ? 1.948 -5.580 39.762 1.00 91.75 190 GLU A CA 1
ATOM 1531 C C . GLU A 1 190 ? 0.720 -6.275 39.131 1.00 91.75 190 GLU A C 1
ATOM 1533 O O . GLU A 1 190 ? -0.248 -5.598 38.765 1.00 91.75 190 GLU A O 1
ATOM 1538 N N . GLU A 1 191 ? 0.720 -7.610 38.989 1.00 89.94 191 GLU A N 1
ATOM 1539 C CA . GLU A 1 191 ? -0.360 -8.336 38.296 1.00 89.94 191 GLU A CA 1
ATOM 1540 C C . GLU A 1 191 ? -1.734 -8.044 38.911 1.00 89.94 191 GLU A C 1
ATOM 1542 O O . GLU A 1 191 ? -2.673 -7.662 38.208 1.00 89.94 191 GLU A O 1
ATOM 1547 N N . GLN A 1 192 ? -1.843 -8.176 40.236 1.00 87.88 192 GLN A N 1
ATOM 1548 C CA . GLN A 1 192 ? -3.116 -8.041 40.944 1.00 87.88 192 GLN A CA 1
ATOM 1549 C C . GLN A 1 192 ? -3.695 -6.628 40.808 1.00 87.88 192 GLN A C 1
ATOM 1551 O O . GLN A 1 192 ? -4.875 -6.453 40.521 1.00 87.88 192 GLN A O 1
ATOM 1556 N N . VAL A 1 193 ? -2.842 -5.606 40.918 1.00 89.56 193 VAL A N 1
ATOM 1557 C CA . VAL A 1 193 ? -3.254 -4.202 40.790 1.00 89.56 193 VAL A CA 1
ATOM 1558 C C . VAL A 1 193 ? -3.737 -3.903 39.370 1.00 89.56 193 VAL A C 1
ATOM 1560 O O . VAL A 1 193 ? -4.679 -3.129 39.175 1.00 89.56 193 VAL A O 1
ATOM 1563 N N . ALA A 1 194 ? -3.102 -4.496 38.359 1.00 86.88 194 ALA A N 1
ATOM 1564 C CA . ALA A 1 194 ? -3.518 -4.334 36.973 1.00 86.88 194 ALA A CA 1
ATOM 1565 C C . ALA A 1 194 ? -4.868 -5.012 36.695 1.00 86.88 194 ALA A C 1
ATOM 1567 O O . ALA A 1 194 ? -5.698 -4.424 35.996 1.00 86.88 194 ALA A O 1
ATOM 1568 N N . LEU A 1 195 ? -5.110 -6.192 37.275 1.00 86.88 195 LEU A N 1
ATOM 1569 C CA . LEU A 1 195 ? -6.400 -6.884 37.203 1.00 86.88 195 LEU A CA 1
ATOM 1570 C C . LEU A 1 195 ? -7.513 -6.071 37.870 1.00 86.88 195 LEU A C 1
ATOM 1572 O O . LEU A 1 195 ? -8.542 -5.826 37.239 1.00 86.88 195 LEU A O 1
ATOM 1576 N N . ASP A 1 196 ? -7.281 -5.562 39.080 1.00 87.25 196 ASP A N 1
ATOM 1577 C CA . ASP A 1 196 ? -8.266 -4.755 39.809 1.00 87.25 196 ASP A CA 1
ATOM 1578 C C . ASP A 1 196 ? -8.625 -3.475 39.032 1.00 87.25 196 ASP A C 1
ATOM 1580 O O . ASP A 1 196 ? -9.794 -3.097 38.917 1.00 87.25 196 ASP A O 1
ATOM 1584 N N . ARG A 1 197 ? -7.629 -2.823 38.415 1.00 85.62 197 ARG A N 1
ATOM 1585 C CA . ARG A 1 197 ? -7.858 -1.666 37.533 1.00 85.62 197 ARG A CA 1
ATOM 1586 C C . ARG A 1 197 ? -8.633 -2.040 36.273 1.00 85.62 197 ARG A C 1
ATOM 1588 O O . ARG A 1 197 ? -9.458 -1.247 35.825 1.00 85.62 197 ARG A O 1
ATOM 1595 N N . ALA A 1 198 ? -8.349 -3.194 35.673 1.00 85.38 198 ALA A N 1
ATOM 1596 C CA . ALA A 1 198 ? -9.034 -3.652 34.470 1.00 85.38 198 ALA A CA 1
ATOM 1597 C C . ALA A 1 198 ? -10.501 -4.003 34.749 1.00 85.38 198 ALA A C 1
ATOM 1599 O O . ALA A 1 198 ? -11.355 -3.673 33.934 1.00 85.38 198 ALA A O 1
ATOM 1600 N N . ALA A 1 199 ? -10.803 -4.579 35.915 1.00 84.19 199 ALA A N 1
ATOM 1601 C CA . ALA A 1 199 ? -12.171 -4.877 36.338 1.00 84.19 199 ALA A CA 1
ATOM 1602 C C . ALA A 1 199 ? -13.026 -3.608 36.528 1.00 84.19 199 ALA A C 1
ATOM 1604 O O . ALA A 1 199 ? -14.235 -3.628 36.313 1.00 84.19 199 ALA A O 1
ATOM 1605 N N . GLN A 1 200 ? -12.405 -2.487 36.909 1.00 85.06 200 GLN A N 1
ATOM 1606 C CA . GLN A 1 200 ? -13.098 -1.213 37.141 1.00 85.06 200 GLN A CA 1
ATOM 1607 C C . GLN A 1 200 ? -13.233 -0.333 35.890 1.00 85.06 200 GLN A C 1
ATOM 1609 O O . GLN A 1 200 ? -13.982 0.646 35.909 1.00 85.06 200 GLN A O 1
ATOM 1614 N N . ARG A 1 201 ? -12.490 -0.621 34.815 1.00 86.56 201 ARG A N 1
ATOM 1615 C CA . ARG A 1 201 ? -12.430 0.235 33.624 1.00 86.56 201 ARG A CA 1
ATOM 1616 C C . ARG A 1 201 ? -13.081 -0.435 32.435 1.00 86.56 201 ARG A C 1
ATOM 1618 O O . ARG A 1 201 ? -12.678 -1.512 32.011 1.00 86.56 201 ARG A O 1
ATOM 1625 N N . ASP A 1 202 ? -14.015 0.275 31.821 1.00 88.12 202 ASP A N 1
ATOM 1626 C CA . ASP A 1 202 ? -14.591 -0.181 30.569 1.00 88.12 202 ASP A CA 1
ATOM 1627 C C . ASP A 1 202 ? -13.574 -0.144 29.425 1.00 88.12 202 ASP A C 1
ATOM 1629 O O . ASP A 1 202 ? -12.822 0.819 29.235 1.00 88.12 202 ASP A O 1
ATOM 1633 N N . THR A 1 203 ? -13.580 -1.203 28.621 1.00 90.12 203 THR A N 1
ATOM 1634 C CA . THR A 1 203 ? -12.879 -1.226 27.341 1.00 90.12 203 THR A CA 1
ATOM 1635 C C . THR A 1 203 ? -13.701 -0.475 26.294 1.00 90.12 203 THR A C 1
ATOM 1637 O O . THR A 1 203 ? -14.877 -0.176 26.494 1.00 90.12 203 THR A O 1
ATOM 1640 N N . HIS A 1 204 ? -13.109 -0.203 25.127 1.00 91.00 204 HIS A N 1
ATOM 1641 C CA . HIS A 1 204 ? -13.857 0.341 23.986 1.00 91.00 204 HIS A CA 1
ATOM 1642 C C . HIS A 1 204 ? -15.136 -0.468 23.695 1.00 91.00 204 HIS A C 1
ATOM 1644 O O . HIS A 1 204 ? -16.171 0.124 23.389 1.00 91.00 204 HIS A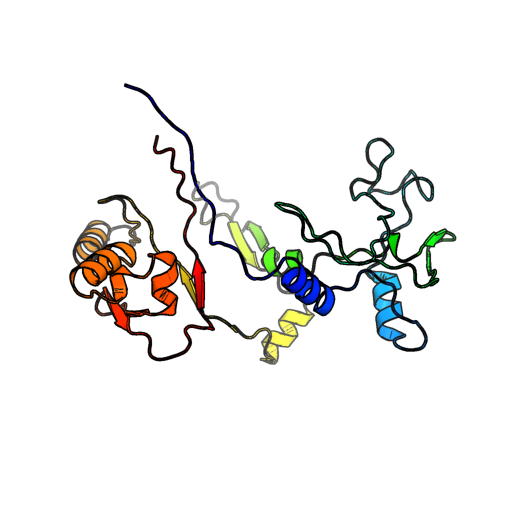 O 1
ATOM 1650 N N . LEU A 1 205 ? -15.063 -1.799 23.833 1.00 91.69 205 LEU A N 1
ATOM 1651 C CA . LEU A 1 205 ? -16.153 -2.722 23.536 1.00 91.69 205 LEU A CA 1
ATOM 1652 C C . LEU A 1 205 ? -17.225 -2.707 24.630 1.00 91.69 205 LEU A C 1
ATOM 1654 O O . LEU A 1 205 ? -18.403 -2.552 24.319 1.00 91.69 205 LEU A O 1
ATOM 1658 N N . THR A 1 206 ? -16.842 -2.809 25.907 1.00 91.69 206 THR A N 1
ATOM 1659 C CA . THR A 1 206 ? -17.830 -2.800 27.002 1.00 91.69 206 THR A CA 1
ATOM 1660 C C . THR A 1 206 ? -18.507 -1.439 27.133 1.00 91.69 206 THR A C 1
ATOM 1662 O O . THR A 1 206 ? -19.727 -1.370 27.284 1.00 91.69 206 THR A O 1
ATOM 1665 N N . ALA A 1 207 ? -17.758 -0.348 26.950 1.00 92.88 207 ALA A N 1
ATOM 1666 C CA . ALA A 1 207 ? -18.319 0.997 26.896 1.00 92.88 207 ALA A CA 1
ATOM 1667 C C . ALA A 1 207 ? -19.281 1.182 25.715 1.00 92.88 207 ALA A C 1
ATOM 1669 O O . ALA A 1 207 ? -20.232 1.953 25.820 1.00 92.88 207 ALA A O 1
ATOM 1670 N N . TRP A 1 208 ? -19.045 0.507 24.584 1.00 93.38 208 TRP A N 1
ATOM 1671 C CA . TRP A 1 208 ? -19.957 0.555 23.441 1.00 93.38 208 TRP A CA 1
ATOM 1672 C C . TRP A 1 208 ? -21.281 -0.152 23.739 1.00 93.38 208 TRP A C 1
ATOM 1674 O O . TRP A 1 208 ? -22.340 0.395 23.438 1.00 93.38 208 TRP A O 1
ATOM 1684 N N . PHE A 1 209 ? -21.245 -1.314 24.399 1.00 92.50 209 PHE A N 1
ATOM 1685 C CA . PHE A 1 209 ? -22.469 -1.985 24.844 1.00 92.50 209 PHE A CA 1
ATOM 1686 C C . PHE A 1 209 ? -23.289 -1.108 25.797 1.00 92.50 209 PHE A C 1
ATOM 1688 O O . PHE A 1 209 ? -24.497 -0.972 25.607 1.00 92.50 209 PHE A O 1
ATOM 1695 N N . LYS A 1 210 ? -22.633 -0.450 26.765 1.00 92.50 210 LYS A N 1
ATOM 1696 C CA . LYS A 1 210 ? -23.295 0.503 27.673 1.00 92.50 210 LYS A CA 1
ATOM 1697 C C . LYS A 1 210 ? -23.906 1.677 26.907 1.00 92.50 210 LYS A C 1
ATOM 1699 O O . LYS A 1 210 ? -25.094 1.951 27.058 1.00 92.50 210 LYS A O 1
ATOM 1704 N N . LEU A 1 211 ? -23.141 2.294 26.003 1.00 92.00 211 LEU A N 1
ATOM 1705 C CA . LEU A 1 211 ? -23.618 3.392 25.159 1.00 92.00 211 LEU A CA 1
ATOM 1706 C C . LEU A 1 211 ? -24.873 3.007 24.360 1.00 92.00 211 LEU A C 1
ATOM 1708 O O . LEU A 1 211 ? -25.810 3.796 24.281 1.00 92.00 211 LEU A O 1
ATOM 1712 N N . ASN A 1 212 ? -24.906 1.802 23.789 1.00 90.75 212 ASN A N 1
ATOM 1713 C CA . ASN A 1 212 ? -26.055 1.330 23.018 1.00 90.75 212 ASN A CA 1
ATOM 1714 C C . ASN A 1 212 ? -27.307 1.114 23.871 1.00 90.75 212 ASN A C 1
ATOM 1716 O O . ASN A 1 212 ? -28.411 1.233 23.346 1.00 90.75 212 ASN A O 1
ATOM 1720 N N . SER A 1 213 ? -27.145 0.792 25.157 1.00 88.81 213 SER A N 1
ATOM 1721 C CA . SER A 1 213 ? -28.271 0.656 26.085 1.00 88.81 213 SER A CA 1
ATOM 1722 C C . SER A 1 213 ? -28.850 2.006 26.520 1.00 88.81 213 SER A C 1
ATOM 1724 O O . SER A 1 213 ? -30.046 2.108 26.767 1.00 88.81 213 SER A O 1
ATOM 1726 N N . GLU A 1 214 ? -28.017 3.047 26.576 1.00 88.19 214 GLU A N 1
ATOM 1727 C CA . GLU A 1 214 ? -28.395 4.376 27.070 1.00 88.19 214 GLU A CA 1
ATOM 1728 C C . GLU A 1 214 ? -28.848 5.334 25.956 1.00 88.19 214 GLU A C 1
ATOM 1730 O O . GLU A 1 214 ? -29.595 6.276 26.214 1.00 88.19 214 GLU A O 1
ATOM 1735 N N . ASN A 1 215 ? -28.373 5.141 24.720 1.00 84.75 215 ASN A N 1
ATOM 1736 C CA . ASN A 1 215 ? -28.549 6.099 23.633 1.00 84.75 215 ASN A CA 1
ATOM 1737 C C . ASN A 1 215 ? -29.076 5.434 22.351 1.00 84.75 215 ASN A C 1
ATOM 1739 O O . ASN A 1 215 ? -28.337 4.773 21.618 1.00 84.75 215 ASN A O 1
ATOM 1743 N N . GLU A 1 216 ? -30.340 5.708 22.017 1.00 78.75 216 GLU A N 1
ATOM 1744 C CA . GLU A 1 216 ? -30.996 5.220 20.792 1.00 78.75 216 GLU A CA 1
ATOM 1745 C C . GLU A 1 216 ? -30.372 5.743 19.484 1.00 78.75 216 GLU A C 1
ATOM 1747 O O . GLU A 1 216 ? -30.667 5.246 18.400 1.00 78.75 216 GLU A O 1
ATOM 1752 N N . GLY A 1 217 ? -29.519 6.766 19.540 1.00 81.25 217 GLY A N 1
ATOM 1753 C CA . GLY A 1 217 ? -28.747 7.223 18.387 1.00 81.25 217 GLY A CA 1
ATOM 1754 C C . GLY A 1 217 ? -27.492 6.386 18.143 1.00 81.25 217 GLY A C 1
ATOM 1755 O O . GLY A 1 217 ? -27.059 6.260 16.999 1.00 81.25 217 GLY A O 1
ATOM 1756 N N . ALA A 1 218 ? -26.908 5.806 19.196 1.00 82.50 218 ALA A N 1
ATOM 1757 C CA . ALA A 1 218 ? -25.681 5.017 19.106 1.00 82.50 218 ALA A CA 1
ATOM 1758 C C . ALA A 1 218 ? -25.927 3.600 18.574 1.00 82.50 218 ALA A C 1
ATOM 1760 O O . ALA A 1 218 ? -25.108 3.090 17.811 1.00 82.50 218 ALA A O 1
ATOM 1761 N N . ASN A 1 219 ? -27.087 3.013 18.892 1.00 84.88 219 ASN A N 1
ATOM 1762 C CA . ASN A 1 219 ? -27.471 1.668 18.449 1.00 84.88 219 ASN A CA 1
ATOM 1763 C C . ASN A 1 219 ? -27.594 1.522 16.916 1.00 84.88 219 ASN A C 1
ATOM 1765 O O . ASN A 1 219 ? -27.624 0.406 16.401 1.00 84.88 219 ASN A O 1
ATOM 1769 N N . ARG A 1 220 ? -27.642 2.644 16.185 1.00 88.62 220 ARG A N 1
ATOM 1770 C CA . ARG A 1 220 ? -27.704 2.694 14.719 1.00 88.62 220 ARG A CA 1
ATOM 1771 C C . ARG A 1 220 ? -26.353 2.443 14.061 1.00 88.62 220 ARG A C 1
ATOM 1773 O O . ARG A 1 220 ? -26.308 2.191 12.860 1.00 88.62 220 ARG A O 1
ATOM 1780 N N . TYR A 1 221 ? -25.266 2.542 14.822 1.00 89.94 221 TYR A N 1
ATOM 1781 C CA . TYR A 1 221 ? -23.908 2.397 14.319 1.00 89.94 221 TYR A CA 1
ATOM 1782 C C . TYR A 1 221 ? -23.315 1.067 14.769 1.00 89.94 221 TYR A C 1
ATOM 1784 O O . TYR A 1 221 ? -23.416 0.680 15.937 1.00 89.94 221 TYR A O 1
ATOM 1792 N N . SER A 1 222 ? -22.651 0.373 13.844 1.00 90.69 222 SER A N 1
ATOM 1793 C CA . SER A 1 222 ? -21.863 -0.802 14.203 1.00 90.69 222 SER A CA 1
ATOM 1794 C C . SER A 1 222 ? -20.677 -0.387 15.077 1.00 90.69 222 SER A C 1
ATOM 1796 O O . SER A 1 222 ? -20.233 0.761 15.037 1.00 90.69 222 SER A O 1
ATOM 1798 N N . TYR A 1 223 ? -20.104 -1.322 15.834 1.00 90.75 223 TYR A N 1
ATOM 1799 C CA . TYR A 1 223 ? -18.937 -1.028 16.669 1.00 90.75 223 TYR A CA 1
ATOM 1800 C C . TYR A 1 223 ? -17.768 -0.405 15.878 1.00 90.75 223 TYR A C 1
ATOM 1802 O O . TYR A 1 223 ? -17.086 0.484 16.385 1.00 90.75 223 TYR A O 1
ATOM 1810 N N . VAL A 1 224 ? -17.579 -0.808 14.615 1.00 90.31 224 VAL A N 1
ATOM 1811 C CA . VAL A 1 224 ? -16.539 -0.268 13.720 1.00 90.31 224 VAL A CA 1
ATOM 1812 C C . VAL A 1 224 ? -16.829 1.179 13.307 1.00 90.31 224 VAL A C 1
ATOM 1814 O O . VAL A 1 224 ? -15.894 1.951 13.097 1.00 90.31 224 VAL A O 1
ATOM 1817 N N . ASP A 1 225 ? -18.103 1.568 13.255 1.00 90.50 225 ASP A N 1
ATOM 1818 C CA . ASP A 1 225 ? -18.532 2.895 12.805 1.00 90.50 225 ASP A CA 1
ATOM 1819 C C . ASP A 1 225 ? -18.591 3.924 13.945 1.00 90.50 225 ASP A C 1
ATOM 1821 O O . ASP A 1 225 ? -18.543 5.136 13.727 1.00 90.50 225 ASP A O 1
ATOM 1825 N N . ILE A 1 226 ? -18.649 3.462 15.192 1.00 92.06 226 ILE A N 1
ATOM 1826 C CA . ILE A 1 226 ? -18.770 4.326 16.372 1.00 92.06 226 ILE A CA 1
ATOM 1827 C C . ILE A 1 226 ? -17.696 5.409 16.441 1.00 92.06 226 ILE A C 1
ATOM 1829 O O . ILE A 1 226 ? -18.064 6.558 16.685 1.00 92.06 226 ILE A O 1
ATOM 1833 N N . PRO A 1 227 ? -16.402 5.146 16.176 1.00 92.56 227 PRO A N 1
ATOM 1834 C CA . PRO A 1 227 ? -15.388 6.189 16.271 1.00 92.56 227 PRO A CA 1
ATOM 1835 C C . PRO A 1 227 ? -15.539 7.330 15.254 1.00 92.56 227 PRO A C 1
ATOM 1837 O O . PRO A 1 227 ? -14.944 8.393 15.459 1.00 92.56 227 PRO A O 1
ATOM 1840 N N . TYR A 1 228 ? -16.330 7.158 14.188 1.00 90.12 228 TYR A N 1
ATOM 1841 C CA . TYR A 1 228 ? -16.655 8.237 13.248 1.00 90.12 228 TYR A CA 1
ATOM 1842 C C . TYR A 1 228 ? -17.663 9.233 13.840 1.00 90.12 228 TYR A C 1
ATOM 1844 O O . TYR A 1 228 ? -17.622 10.417 13.504 1.00 90.12 228 TYR A O 1
ATOM 1852 N N . HIS A 1 229 ? -18.501 8.785 14.780 1.00 90.38 229 HIS A N 1
ATOM 1853 C CA . HIS A 1 229 ? -19.576 9.572 15.399 1.00 90.38 229 HIS A CA 1
ATOM 1854 C C . HIS A 1 229 ? -19.328 9.900 16.874 1.00 90.38 229 HIS A C 1
ATOM 1856 O O . HIS A 1 229 ? -19.880 10.865 17.399 1.00 90.38 229 HIS A O 1
ATOM 1862 N N . PHE A 1 230 ? -18.471 9.133 17.542 1.00 92.38 230 PHE A N 1
ATOM 1863 C CA . PHE A 1 230 ? -18.155 9.252 18.957 1.00 92.38 230 PHE A CA 1
ATOM 1864 C C . PHE A 1 230 ? -16.636 9.277 19.179 1.00 92.38 230 PHE A C 1
ATOM 1866 O O . PHE A 1 230 ? -15.840 8.778 18.382 1.00 92.38 230 PHE A O 1
ATOM 1873 N N . VAL A 1 231 ? -16.223 9.899 20.278 1.00 91.88 231 VAL A N 1
ATOM 1874 C CA . VAL A 1 231 ? -14.849 9.928 20.785 1.00 91.88 231 VAL A CA 1
ATOM 1875 C C . VAL A 1 231 ? -14.833 9.183 22.109 1.00 91.88 231 VAL A C 1
ATOM 1877 O O . VAL A 1 231 ? -15.685 9.428 22.964 1.00 91.88 231 VAL A O 1
ATOM 1880 N N . PHE A 1 232 ? -13.870 8.282 22.278 1.00 92.00 232 PHE A N 1
ATOM 1881 C CA . PHE A 1 232 ? -13.660 7.613 23.553 1.00 92.00 232 PHE A CA 1
ATOM 1882 C C . PHE A 1 232 ? -12.937 8.557 24.515 1.00 92.00 232 PHE A C 1
ATOM 1884 O O . PHE A 1 232 ? -11.906 9.134 24.175 1.00 92.00 232 PHE A O 1
ATOM 1891 N N . ASP A 1 233 ? -13.502 8.746 25.702 1.00 90.88 233 ASP A N 1
ATOM 1892 C CA . ASP A 1 233 ? -12.882 9.483 26.794 1.00 90.88 233 ASP A CA 1
ATOM 1893 C C . ASP A 1 233 ? -12.166 8.496 27.715 1.00 90.88 233 ASP A C 1
ATOM 1895 O O . ASP A 1 233 ? -12.799 7.875 28.569 1.00 90.88 233 ASP A O 1
ATOM 1899 N N . ASP A 1 234 ? -10.847 8.379 27.562 1.00 85.44 234 ASP A N 1
ATOM 1900 C CA . ASP A 1 234 ? -10.019 7.461 28.351 1.00 85.44 234 ASP A CA 1
ATOM 1901 C C . ASP A 1 234 ? -10.084 7.718 29.861 1.00 85.44 234 ASP A C 1
ATOM 1903 O O . ASP A 1 234 ? -9.902 6.791 30.654 1.00 85.44 234 ASP A O 1
ATOM 1907 N N . LYS A 1 235 ? -10.350 8.961 30.290 1.00 86.25 235 LYS A N 1
ATOM 1908 C CA . LYS A 1 235 ? -10.415 9.298 31.720 1.00 86.25 235 LYS A CA 1
ATOM 1909 C C . LYS A 1 235 ? -11.654 8.699 32.367 1.00 86.25 235 LYS A C 1
ATOM 1911 O O . LYS A 1 235 ? -11.572 8.171 33.468 1.00 86.25 235 LYS A O 1
ATOM 1916 N N . HIS A 1 236 ? -12.781 8.769 31.666 1.00 87.62 236 HIS A N 1
ATOM 1917 C CA . HIS A 1 236 ? -14.074 8.293 32.159 1.00 87.62 236 HIS A CA 1
ATOM 1918 C C . HIS A 1 236 ? -14.480 6.937 31.569 1.00 87.62 236 HIS A C 1
ATOM 1920 O O . HIS A 1 236 ? -15.567 6.460 31.867 1.00 87.62 236 HIS A O 1
ATOM 1926 N N . CYS A 1 237 ? -13.633 6.352 30.718 1.00 89.31 237 CYS A N 1
ATOM 1927 C CA . CYS A 1 237 ? -13.858 5.102 29.992 1.00 89.31 237 CYS A CA 1
ATOM 1928 C C . CYS A 1 237 ? -15.215 5.057 29.264 1.00 89.31 237 CYS A C 1
ATOM 1930 O O . CYS A 1 237 ? -15.910 4.047 29.293 1.00 89.31 237 CYS A O 1
ATOM 1932 N N . LYS A 1 238 ? -15.615 6.165 28.623 1.00 92.50 238 LYS A N 1
ATOM 1933 C CA . LYS A 1 238 ? -16.940 6.286 27.992 1.00 92.50 238 LYS A CA 1
ATOM 1934 C C . LYS A 1 238 ? -16.902 6.955 26.631 1.00 92.50 238 LYS A C 1
ATOM 1936 O O . LYS A 1 238 ? -16.086 7.839 26.376 1.00 92.50 238 LYS A O 1
ATOM 1941 N N . TRP A 1 239 ? -17.844 6.583 25.776 1.00 93.19 239 TRP A N 1
ATOM 1942 C CA . TRP A 1 239 ? -18.040 7.220 24.481 1.00 93.19 239 TRP A CA 1
ATOM 1943 C C . TRP A 1 239 ? -18.833 8.522 24.624 1.00 93.19 239 TRP A C 1
ATOM 1945 O O . TRP A 1 239 ? -19.856 8.578 25.302 1.00 93.19 239 TRP A O 1
ATOM 1955 N N . LYS A 1 240 ? -18.364 9.584 23.970 1.00 92.31 240 LYS A N 1
ATOM 1956 C CA . LYS A 1 240 ? -19.031 10.892 23.897 1.00 92.31 240 LYS A CA 1
ATOM 1957 C C . LYS A 1 240 ? -19.240 11.284 22.444 1.00 92.31 240 LYS A C 1
ATOM 1959 O O . LYS A 1 240 ? -18.414 10.947 21.604 1.00 92.31 240 LYS A O 1
ATOM 1964 N N . VAL A 1 241 ? -20.307 12.021 22.143 1.00 91.50 241 VAL A N 1
ATOM 1965 C CA . VAL A 1 241 ? -20.586 12.478 20.772 1.00 91.50 241 VAL A CA 1
ATOM 1966 C C . VAL A 1 241 ? -19.408 13.295 20.237 1.00 91.50 241 VAL A C 1
ATOM 1968 O O . VAL A 1 241 ? -18.940 14.243 20.878 1.00 91.50 241 VAL A O 1
ATOM 1971 N N . ARG A 1 242 ? -18.921 12.919 19.054 1.00 90.62 242 ARG A N 1
ATOM 1972 C CA . ARG A 1 242 ? -17.816 13.585 18.371 1.00 90.62 242 ARG A CA 1
ATOM 1973 C C . ARG A 1 242 ? -18.293 14.921 17.819 1.00 90.62 242 ARG A C 1
ATOM 1975 O O . ARG A 1 242 ? -19.227 14.981 17.034 1.00 90.62 242 ARG A O 1
ATOM 1982 N N . GLN A 1 243 ? -17.580 15.985 18.170 1.00 87.81 243 GLN A N 1
ATOM 1983 C CA . GLN A 1 243 ? -17.891 17.336 17.693 1.00 87.81 243 GLN A CA 1
ATOM 1984 C C . GLN A 1 243 ? -17.169 17.688 16.382 1.00 87.81 243 GLN A C 1
ATOM 1986 O O . GLN A 1 243 ? -17.641 18.528 15.624 1.00 87.81 243 GLN A O 1
ATOM 1991 N N . ARG A 1 244 ? -15.991 17.093 16.113 1.00 83.88 244 ARG A N 1
ATOM 1992 C CA . ARG A 1 244 ? -15.135 17.425 14.956 1.00 83.88 244 ARG A CA 1
ATOM 1993 C C . ARG A 1 244 ? -14.326 16.223 14.454 1.00 83.88 244 ARG A C 1
ATOM 1995 O O . ARG A 1 244 ? -14.004 15.311 15.218 1.00 83.88 244 ARG A O 1
ATOM 2002 N N . GLY A 1 245 ? -13.944 16.270 13.174 1.00 78.31 245 GLY A N 1
ATOM 2003 C CA . GLY A 1 245 ? -12.917 15.401 12.587 1.00 78.31 245 GLY A CA 1
ATOM 2004 C C . GLY A 1 245 ? -13.339 13.961 12.293 1.00 78.31 245 GLY A C 1
ATOM 2005 O O . GLY A 1 245 ? -12.463 13.117 12.158 1.00 78.31 245 GLY A O 1
ATOM 2006 N N . GLY A 1 246 ? -14.640 13.662 12.192 1.00 76.25 246 GLY A N 1
ATOM 2007 C CA . GLY A 1 246 ? -15.120 12.306 11.874 1.00 76.25 246 GLY A CA 1
ATOM 2008 C C . GLY A 1 246 ? -14.613 11.789 10.523 1.00 76.25 246 GLY A C 1
ATOM 2009 O O . GLY A 1 246 ? -14.240 10.631 10.406 1.00 76.25 246 GLY A O 1
ATOM 2010 N N . ASN A 1 247 ? -14.468 12.674 9.534 1.00 80.31 247 ASN A N 1
ATOM 2011 C CA . ASN A 1 247 ? -13.923 12.360 8.209 1.00 80.31 247 ASN A CA 1
ATOM 2012 C C . ASN A 1 247 ? -12.402 12.118 8.181 1.00 80.31 247 ASN A C 1
ATOM 2014 O O . ASN A 1 247 ? -11.870 11.755 7.140 1.00 80.31 247 ASN A O 1
ATOM 2018 N N . LYS A 1 248 ? -11.693 12.331 9.298 1.00 85.31 248 LYS A N 1
ATOM 2019 C CA . LYS A 1 248 ? -10.241 12.124 9.421 1.00 85.31 248 LYS A CA 1
ATOM 2020 C C . LYS A 1 248 ? -9.908 11.011 10.416 1.00 85.31 248 LYS A C 1
ATOM 2022 O O . LYS A 1 248 ? -8.901 11.075 11.121 1.00 85.31 248 LYS A O 1
ATOM 2027 N N . VAL A 1 249 ? -10.758 9.990 10.492 1.00 85.25 249 VAL A N 1
ATOM 2028 C CA . VAL A 1 249 ? -10.573 8.824 11.363 1.00 85.25 249 VAL A CA 1
ATOM 2029 C C . VAL A 1 249 ? -10.395 7.573 10.516 1.00 85.25 249 VAL A C 1
ATOM 2031 O O . VAL A 1 249 ? -11.149 7.331 9.580 1.00 85.25 249 VAL A O 1
ATOM 2034 N N . ILE A 1 250 ? -9.401 6.759 10.865 1.00 85.12 250 ILE A N 1
ATOM 2035 C CA . ILE A 1 250 ? -9.232 5.413 10.315 1.00 85.12 250 ILE A CA 1
ATOM 2036 C C . ILE A 1 250 ? -9.387 4.427 11.466 1.00 85.12 250 ILE A C 1
ATOM 2038 O O . ILE A 1 250 ? -8.544 4.369 12.366 1.00 85.12 250 ILE A O 1
ATOM 2042 N N . VAL A 1 251 ? -10.460 3.643 11.433 1.00 86.25 251 VAL A N 1
ATOM 2043 C CA . VAL A 1 251 ? -10.717 2.610 12.437 1.00 86.25 251 VAL A CA 1
ATOM 2044 C C . VAL A 1 251 ? -10.041 1.307 12.025 1.00 86.25 251 VAL A C 1
ATOM 2046 O O . VAL A 1 251 ? -10.064 0.905 10.864 1.00 86.25 251 VAL A O 1
ATOM 2049 N N . ARG A 1 252 ? -9.401 0.641 12.986 1.00 87.25 252 ARG A N 1
ATOM 2050 C CA . ARG A 1 252 ? -8.817 -0.691 12.824 1.00 87.25 252 ARG A CA 1
ATOM 2051 C C . ARG A 1 252 ? -9.339 -1.607 13.915 1.00 87.25 252 ARG A C 1
ATOM 2053 O O . ARG A 1 252 ? -9.413 -1.217 15.077 1.00 87.25 252 ARG A O 1
ATOM 2060 N N . MET A 1 253 ? -9.626 -2.842 13.545 1.00 84.44 253 MET A N 1
ATOM 2061 C CA . MET A 1 253 ? -10.047 -3.893 14.460 1.00 84.44 253 MET A CA 1
ATOM 2062 C C . MET A 1 253 ? -9.214 -5.140 14.177 1.00 84.44 253 MET A C 1
ATOM 2064 O O . MET A 1 253 ? -8.832 -5.382 13.030 1.00 84.44 253 MET A O 1
ATOM 2068 N N . TYR A 1 254 ? -8.885 -5.905 15.216 1.00 78.25 254 TYR A N 1
ATOM 2069 C CA . TYR A 1 254 ? -8.197 -7.178 15.029 1.00 78.25 254 TYR A CA 1
ATOM 2070 C C . TYR A 1 254 ? -9.119 -8.163 14.310 1.00 78.25 254 TYR A C 1
ATOM 2072 O O . TYR A 1 254 ? -10.324 -8.196 14.561 1.00 78.25 254 TYR A O 1
ATOM 2080 N N . LYS A 1 255 ? -8.550 -8.967 13.407 1.00 73.75 255 LYS A N 1
ATOM 2081 C CA . LYS A 1 255 ? -9.285 -10.071 12.793 1.00 73.75 255 LYS A CA 1
ATOM 2082 C C . LYS A 1 255 ? -9.574 -11.100 13.883 1.00 73.75 255 LYS A C 1
ATOM 2084 O O . LYS A 1 255 ? -8.641 -11.657 14.452 1.00 73.75 255 LYS A O 1
ATOM 2089 N N . VAL A 1 256 ? -10.850 -11.349 14.141 1.00 67.00 256 VAL A N 1
ATOM 2090 C CA . VAL A 1 256 ? -11.308 -12.429 15.017 1.00 67.00 256 VAL A CA 1
ATOM 2091 C C . VAL A 1 256 ? -11.819 -13.543 14.113 1.00 67.00 256 VAL A C 1
ATOM 2093 O O . VAL A 1 256 ? -12.644 -13.286 13.236 1.00 67.00 256 VAL A O 1
ATOM 2096 N N . SER A 1 257 ? -11.270 -14.753 14.244 1.00 64.12 257 SER A N 1
ATOM 2097 C CA . SER A 1 257 ? -11.779 -15.895 13.481 1.00 64.12 257 SER A CA 1
ATOM 2098 C C . SER A 1 257 ? -13.116 -16.337 14.082 1.00 64.12 257 SER A C 1
ATOM 2100 O O . SER A 1 257 ? -13.200 -16.447 15.302 1.00 64.12 257 SER A O 1
ATOM 2102 N N . PRO A 1 258 ? -14.155 -16.601 13.272 1.00 58.44 258 PRO A N 1
ATOM 2103 C CA . PRO A 1 258 ? -15.419 -17.148 13.768 1.00 58.44 258 PRO A CA 1
ATOM 2104 C C . PRO A 1 258 ? -15.292 -18.606 14.239 1.00 58.44 258 PRO A C 1
ATOM 2106 O O . PRO A 1 258 ? -16.164 -19.100 14.943 1.00 58.44 258 PRO A O 1
ATOM 2109 N N . THR A 1 259 ? -14.210 -19.293 13.870 1.00 51.97 259 THR A N 1
ATOM 2110 C CA . THR A 1 259 ? -13.837 -20.592 14.435 1.00 51.97 259 THR A CA 1
ATOM 2111 C C . THR A 1 259 ? -13.160 -20.365 15.782 1.00 51.97 259 THR A C 1
ATOM 2113 O O . THR A 1 259 ? -11.943 -20.189 15.851 1.00 51.97 259 THR A O 1
ATOM 2116 N N . GLY A 1 260 ? -13.969 -20.275 16.832 1.00 48.91 260 GLY A N 1
ATOM 2117 C CA . GLY A 1 260 ? -13.497 -20.453 18.196 1.00 48.91 260 GLY A CA 1
ATOM 2118 C C . GLY A 1 260 ? -13.408 -21.943 18.490 1.00 48.91 260 GLY A C 1
ATOM 2119 O O . GLY A 1 260 ? -14.432 -22.536 18.798 1.00 48.91 260 GLY A O 1
ATOM 2120 N N . GLU A 1 261 ? -12.212 -22.503 18.321 1.00 36.59 261 GLU A N 1
ATOM 2121 C CA . GLU A 1 261 ? -11.646 -23.675 19.011 1.00 36.59 261 GLU A CA 1
ATOM 2122 C C . GLU A 1 261 ? -10.136 -23.709 18.737 1.00 36.59 261 GLU A C 1
ATOM 2124 O O . GLU A 1 261 ? -9.745 -23.564 17.553 1.00 36.59 261 GLU A O 1
#

Secondary structure (DSSP, 8-state):
-----------S--S-HHHHHHHHHHH---SPPPTTT-HHHHHHHHHHSBPPP-BTTBTT-TTEETTEETT-PSPPPBSS-B--TTS--B--B---S--EEETTEEE-GGGB----HHHHHHS---EEEEE--------HHHHEEEEEP--HHHHHHHHTT-------SEEEEE----TT-------TT-HHHHHHHHHHS--HHHHHHHHHHH-TTGGGS-TTTHHHHEEEETTTTEEEE--S-GGGEEEEEPPPPS---

Radius of gyration: 26.42 Å; chains: 1; bounding box: 65×49×70 Å

Sequence (261 aa):
MSLLEGGDRRRYDLLSHDEVAVDIDNLICAEIPDPIVNCELYDIIKTCMIHGPCGILNPNSPCMKDGVCSKKYPKDFNANTVAVHNGYPRYRRRDNGLVINIKGNNVDNRWVAVKYLYKCIYKGHDCANVLINEQVNHDKINTFLDCRYVSAPEALWRIFEYPLSHMSHSIIRLKVHLPENQIVYFREGEEQVALDRAAQRDTHLTAWFKLNSENEGANRYSYVDIPYHFVFDDKHCKWKVRQRGGNKVIVRMYKVSPTGE

Foldseek 3Di:
DDDDDDDDDDDPDPVDQQVVQVVCVVVDDLFQDDCVVCVPVNVCQLVPFFAADDQPRHPPDPQHDPSARVVRPLADADCTWGDDVPDDIPHHQHFPVDWDDDPNDTDGSSRGHPPPPPPVVVVDADWDWDADDPDPDPPPVNGTDTDGDQDPVNVVCVVVPPDPDDQQADEAEADDDDVVGGDFDDDVPCVVVRVVVVVVAAGLVRQLVVCVVVDVVSVVDDSQLLVLQWDQDRVRNHTDGDPDDSVRYDYHYDDDDPPDD